Protein AF-A0A976Q1P3-F1 (afdb_monomer)

Secondary structure (DSSP, 8-state):
---HHHHHHHTTSS-HHHHHHHHHHHHHHHHHHHHHHHHHTTS-SS--HHHHHHS-HHHHHHHHHHHHHHH--SPPTTSPPPTT-EEEEEE-TTS-EEEEEE-HHHHHHHHTTSEEEEEEEETTEEEEEEEEHHHHHHHHHH-GGGEEE-TT-TTTT-----------------------PPPPPP--------

Sequence (194 aa):
MLDLKAKLAAAGVVTKEQVREAENRERRKREANRNRQRSRNQGSGVVDVRDLQAANRGDAYLRIRSIVAKHRRDADGTLVPSADARPFGFVDASGKLRQLLLEPDVHQSVSEGKAAISAYMSNNGLAHCVLPRAIALDLAKVFPLWLRTLTGHAAAGKIDKGTSSRGDRSSGAAVREPATAPAPEPGSAKPGHD

Mean predicted aligned error: 15.58 Å

Solvent-accessible surface area (backbone atoms only — not comparable to full-atom values): 11831 Å² total; per-residue (Å²): 135,84,59,70,65,59,52,36,39,73,69,68,78,39,55,72,64,58,54,50,50,50,50,50,50,51,50,50,51,53,52,51,52,53,49,53,52,53,61,65,59,64,62,67,104,63,76,60,51,66,61,44,63,73,39,57,69,69,57,31,37,56,47,49,45,48,50,45,75,74,50,47,71,46,69,55,97,86,50,81,77,59,93,73,37,42,79,46,79,47,47,44,45,84,67,46,83,44,73,46,71,26,46,63,70,53,45,49,31,34,69,75,31,55,18,19,38,27,49,48,58,50,98,90,42,85,43,77,47,33,27,46,34,72,54,36,52,40,48,26,75,71,40,54,66,29,26,34,43,37,58,95,44,91,62,36,48,46,54,65,79,63,82,87,62,87,76,90,84,83,82,90,68,91,75,86,76,81,84,81,77,83,82,84,84,87,87,84,81,88,85,83,87,133

Structure (mmCIF, N/CA/C/O backbone):
data_AF-A0A976Q1P3-F1
#
_entry.id   AF-A0A976Q1P3-F1
#
loop_
_atom_site.group_PDB
_atom_site.id
_atom_site.type_symbol
_atom_site.label_atom_id
_atom_site.label_alt_id
_atom_site.label_comp_id
_atom_site.label_asym_id
_atom_site.label_entity_id
_atom_site.label_seq_id
_atom_site.pdbx_PDB_ins_code
_atom_site.Cartn_x
_atom_site.Cartn_y
_atom_site.Cartn_z
_atom_site.occupancy
_atom_site.B_iso_or_equiv
_atom_site.auth_seq_id
_atom_site.auth_comp_id
_atom_site.auth_asym_id
_atom_site.auth_atom_id
_atom_site.pdbx_PDB_model_num
ATOM 1 N N . MET A 1 1 ? 28.772 20.763 -22.054 1.00 50.75 1 MET A N 1
ATOM 2 C CA . MET A 1 1 ? 29.059 19.419 -22.605 1.00 50.75 1 MET A CA 1
ATOM 3 C C . MET A 1 1 ? 28.413 19.323 -23.979 1.00 50.75 1 MET A C 1
ATOM 5 O O . MET A 1 1 ? 27.198 19.412 -24.055 1.00 50.75 1 MET A O 1
ATOM 9 N N . LEU A 1 2 ? 29.205 19.253 -25.052 1.00 55.00 2 LEU A N 1
ATOM 10 C CA . LEU A 1 2 ? 28.700 19.168 -26.432 1.00 55.00 2 LEU A CA 1
ATOM 11 C C . LEU A 1 2 ? 28.183 17.752 -26.734 1.00 55.00 2 LEU A C 1
ATOM 13 O O . LEU A 1 2 ? 28.857 16.778 -26.403 1.00 55.00 2 LEU A O 1
ATOM 17 N N . ASP A 1 3 ? 27.012 17.667 -27.367 1.00 79.19 3 ASP A N 1
ATOM 18 C CA . ASP A 1 3 ? 26.310 16.425 -27.708 1.00 79.19 3 ASP A CA 1
ATOM 19 C C . ASP A 1 3 ? 27.137 15.547 -28.667 1.00 79.19 3 ASP A C 1
ATOM 21 O O . ASP A 1 3 ? 27.569 15.987 -29.738 1.00 79.19 3 ASP A O 1
ATOM 25 N N . LEU A 1 4 ? 27.379 14.293 -28.272 1.00 77.75 4 LEU A N 1
ATOM 26 C CA . LEU A 1 4 ? 28.222 13.345 -29.010 1.00 77.75 4 LEU A CA 1
ATOM 27 C C . LEU A 1 4 ? 27.657 13.081 -30.415 1.00 77.75 4 LEU A C 1
ATOM 29 O O . LEU A 1 4 ? 28.405 12.930 -31.379 1.00 77.75 4 LEU A O 1
ATOM 33 N N . LYS A 1 5 ? 26.325 13.094 -30.539 1.00 70.81 5 LYS A N 1
ATOM 34 C CA . LYS A 1 5 ? 25.608 12.900 -31.804 1.00 70.81 5 LYS A CA 1
ATOM 35 C C . LYS A 1 5 ? 25.821 14.063 -32.765 1.00 70.81 5 LYS A C 1
ATOM 37 O O . LYS A 1 5 ? 26.032 13.840 -33.953 1.00 70.81 5 LYS A O 1
ATOM 42 N N . ALA A 1 6 ? 25.827 15.293 -32.249 1.00 75.00 6 ALA A N 1
ATOM 43 C CA . ALA A 1 6 ? 26.082 16.487 -33.046 1.00 75.00 6 ALA A CA 1
ATOM 44 C C . ALA A 1 6 ? 27.512 16.496 -33.609 1.00 75.00 6 ALA A C 1
ATOM 46 O O . ALA A 1 6 ? 27.709 16.868 -34.762 1.00 75.00 6 ALA A O 1
ATOM 47 N N . LYS A 1 7 ? 28.498 16.011 -32.840 1.00 72.69 7 LYS A N 1
ATOM 48 C CA . LYS A 1 7 ? 29.879 15.843 -33.324 1.00 72.69 7 LYS A CA 1
ATOM 49 C C . LYS A 1 7 ? 29.999 14.762 -34.396 1.00 72.69 7 LYS A C 1
ATOM 51 O O . LYS A 1 7 ? 30.664 14.987 -35.398 1.00 72.69 7 LYS A O 1
ATOM 56 N N . LEU A 1 8 ? 29.340 13.618 -34.212 1.00 75.62 8 LEU A N 1
ATOM 57 C CA . LEU A 1 8 ? 29.355 12.526 -35.193 1.00 75.62 8 LEU A CA 1
ATOM 58 C C . LEU A 1 8 ? 28.637 12.904 -36.498 1.00 75.62 8 LEU A C 1
ATOM 60 O O . LEU A 1 8 ? 29.085 12.518 -37.575 1.00 75.62 8 LEU A O 1
ATOM 64 N N . ALA A 1 9 ? 27.577 13.712 -36.410 1.00 73.69 9 ALA A N 1
ATOM 65 C CA . ALA A 1 9 ? 26.902 14.271 -37.575 1.00 73.69 9 ALA A CA 1
ATOM 66 C C . ALA A 1 9 ? 27.739 15.350 -38.281 1.00 73.69 9 ALA A C 1
ATOM 68 O O . ALA A 1 9 ? 27.804 15.370 -39.507 1.00 73.69 9 ALA A O 1
ATOM 69 N N . ALA A 1 10 ? 28.418 16.219 -37.524 1.00 73.88 10 ALA A N 1
ATOM 70 C CA . ALA A 1 10 ? 29.326 17.226 -38.077 1.00 73.88 10 ALA A CA 1
ATOM 71 C C . ALA A 1 10 ? 30.577 16.606 -38.727 1.00 73.88 10 ALA A C 1
ATOM 73 O O . ALA A 1 10 ? 31.092 17.149 -39.697 1.00 73.88 10 ALA A O 1
ATOM 74 N N . ALA A 1 11 ? 31.033 15.452 -38.229 1.00 81.12 11 ALA A N 1
ATOM 75 C CA . ALA A 1 11 ? 32.141 14.683 -38.792 1.00 81.12 11 ALA A CA 1
ATOM 76 C C . ALA A 1 11 ? 31.745 13.823 -40.013 1.00 81.12 11 ALA A C 1
ATOM 78 O O . ALA A 1 11 ? 32.582 13.088 -40.527 1.00 81.12 11 ALA A O 1
ATOM 79 N N . GLY A 1 12 ? 30.478 13.860 -40.453 1.00 73.44 12 GLY A N 1
ATOM 80 C CA . GLY A 1 12 ? 29.989 13.079 -41.598 1.00 73.44 12 GLY A CA 1
ATOM 81 C C . GLY A 1 12 ? 29.906 11.566 -41.358 1.00 73.44 12 GLY A C 1
ATOM 82 O O . GLY A 1 12 ? 29.590 10.819 -42.277 1.00 73.44 12 GLY A O 1
ATOM 83 N N . VAL A 1 13 ? 30.158 11.109 -40.127 1.00 81.12 13 VAL A N 1
ATOM 84 C CA . VAL A 1 13 ? 30.137 9.686 -39.745 1.00 81.12 13 VAL A CA 1
ATOM 85 C C . VAL A 1 13 ? 28.704 9.150 -39.693 1.00 81.12 13 VAL A C 1
ATOM 87 O O . VAL A 1 13 ? 28.473 7.963 -39.902 1.00 81.12 13 VAL A O 1
ATOM 90 N N . VAL A 1 14 ? 27.731 10.021 -39.407 1.00 73.44 14 VAL A N 1
ATOM 91 C CA . VAL A 1 14 ? 26.313 9.660 -39.304 1.00 73.44 14 VAL A CA 1
ATOM 92 C C . VAL A 1 14 ? 25.462 10.762 -39.925 1.00 73.44 14 VAL A C 1
ATOM 94 O O . VAL A 1 14 ? 25.666 11.943 -39.654 1.00 73.44 14 VAL A O 1
ATOM 97 N N . THR A 1 15 ? 24.477 10.403 -40.743 1.00 78.69 15 THR A N 1
ATOM 98 C CA . THR A 1 15 ? 23.562 11.395 -41.323 1.00 78.69 15 THR A CA 1
ATOM 99 C C . THR A 1 15 ? 22.520 11.853 -40.298 1.00 78.69 15 THR A C 1
ATOM 101 O O . THR A 1 15 ? 22.147 11.120 -39.378 1.00 78.69 15 THR A O 1
ATOM 104 N N . LYS A 1 16 ? 21.992 13.075 -40.463 1.00 76.00 16 LYS A N 1
ATOM 105 C CA . LYS A 1 16 ? 20.910 13.599 -39.604 1.00 76.00 16 LYS A CA 1
ATOM 106 C C . LYS A 1 16 ? 19.669 12.695 -39.618 1.00 76.00 16 LYS A C 1
ATOM 108 O O . LYS A 1 16 ? 18.971 12.592 -38.612 1.00 76.00 16 LYS A O 1
ATOM 113 N N . GLU A 1 17 ? 19.418 12.016 -40.734 1.00 76.56 17 GLU A N 1
ATOM 114 C CA . GLU A 1 17 ? 18.311 11.071 -40.896 1.00 76.56 17 GLU A CA 1
ATOM 115 C C . GLU A 1 17 ? 18.517 9.797 -40.070 1.00 76.56 17 GLU A C 1
ATOM 117 O O . GLU A 1 17 ? 17.612 9.406 -39.335 1.00 76.56 17 GLU A O 1
ATOM 122 N N . GLN A 1 18 ? 19.723 9.220 -40.078 1.00 77.56 18 GLN A N 1
ATOM 123 C CA . GLN A 1 18 ? 20.065 8.052 -39.255 1.00 77.56 18 GLN A CA 1
ATOM 124 C C . GLN A 1 18 ? 19.965 8.348 -37.752 1.00 77.56 18 GLN A C 1
ATOM 126 O O . GLN A 1 18 ? 19.478 7.514 -36.984 1.00 77.56 18 GLN A O 1
ATOM 131 N N . VAL A 1 19 ? 20.367 9.549 -37.317 1.00 75.50 19 VAL A N 1
ATOM 132 C CA . VAL A 1 19 ? 20.202 9.979 -35.916 1.00 75.50 19 VAL A CA 1
ATOM 133 C C . VAL A 1 19 ? 18.718 10.074 -35.552 1.00 75.50 19 VAL A C 1
ATOM 135 O O . VAL A 1 19 ? 18.296 9.536 -34.526 1.00 75.50 19 VAL A O 1
ATOM 138 N N . ARG A 1 20 ? 17.905 10.697 -36.412 1.00 79.00 20 ARG A N 1
ATOM 139 C CA . ARG A 1 20 ? 16.461 10.854 -36.194 1.00 79.00 20 ARG A CA 1
ATOM 140 C C . ARG A 1 20 ? 15.727 9.511 -36.189 1.00 79.00 20 ARG A C 1
ATOM 142 O O . ARG A 1 20 ? 14.814 9.307 -35.388 1.00 79.00 20 ARG A O 1
ATOM 149 N N . GLU A 1 21 ? 16.119 8.582 -37.053 1.00 78.94 21 GLU A N 1
ATOM 150 C CA . GLU A 1 21 ? 15.548 7.238 -37.099 1.00 78.94 21 GLU A CA 1
ATOM 151 C C . GLU A 1 21 ? 15.902 6.429 -35.844 1.00 78.94 21 GLU A C 1
ATOM 153 O O . GLU A 1 21 ? 15.024 5.798 -35.246 1.00 78.94 21 GLU A O 1
ATOM 158 N N . ALA A 1 22 ? 17.151 6.515 -35.375 1.00 80.62 22 ALA A N 1
ATOM 159 C CA . ALA A 1 22 ? 17.579 5.891 -34.128 1.00 80.62 22 ALA A CA 1
ATOM 160 C C . ALA A 1 22 ? 16.810 6.443 -32.914 1.00 80.62 22 ALA A C 1
ATOM 162 O O . ALA A 1 22 ? 16.346 5.666 -32.076 1.00 80.62 22 ALA A O 1
ATOM 163 N N . GLU A 1 23 ? 16.599 7.759 -32.842 1.00 81.75 23 GLU A N 1
ATOM 164 C CA . GLU A 1 23 ? 15.814 8.395 -31.777 1.00 81.75 23 GLU A CA 1
ATOM 165 C C . GLU A 1 23 ? 14.336 8.008 -31.822 1.00 81.75 23 GLU A C 1
ATOM 167 O O . GLU A 1 23 ? 13.747 7.684 -30.789 1.00 81.75 23 GLU A O 1
ATOM 172 N N . ASN A 1 24 ? 13.742 7.954 -33.014 1.00 82.12 24 ASN A N 1
ATOM 173 C CA . ASN A 1 24 ? 12.372 7.480 -33.187 1.00 82.12 24 ASN A CA 1
ATOM 174 C C . ASN A 1 24 ? 12.229 6.004 -32.795 1.00 82.12 24 ASN A C 1
ATOM 176 O O . ASN A 1 24 ? 11.235 5.623 -32.172 1.00 82.12 24 ASN A O 1
ATOM 180 N N . ARG A 1 25 ? 13.221 5.164 -33.107 1.00 84.62 25 ARG A N 1
ATOM 181 C CA . ARG A 1 25 ? 13.237 3.745 -32.728 1.00 84.62 25 ARG A CA 1
ATOM 182 C C . ARG A 1 25 ? 13.380 3.565 -31.216 1.00 84.62 25 ARG A C 1
ATOM 184 O O . ARG A 1 25 ? 12.647 2.766 -30.634 1.00 84.62 25 ARG A O 1
ATOM 191 N N . GLU A 1 26 ? 14.269 4.321 -30.577 1.00 83.94 26 GLU A N 1
ATOM 192 C CA . GLU A 1 26 ? 14.410 4.403 -29.115 1.00 83.94 26 GLU A CA 1
ATOM 193 C C . GLU A 1 26 ? 13.097 4.844 -28.456 1.00 83.94 26 GLU A C 1
ATOM 195 O O . GLU A 1 26 ? 12.601 4.185 -27.539 1.00 83.94 26 GLU A O 1
ATOM 200 N N . ARG A 1 27 ? 12.484 5.918 -28.961 1.00 84.44 27 ARG A N 1
ATOM 201 C CA . ARG A 1 27 ? 11.222 6.447 -28.440 1.00 84.44 27 ARG A CA 1
ATOM 202 C C . ARG A 1 27 ? 10.087 5.430 -28.561 1.00 84.44 27 ARG A C 1
ATOM 204 O O . ARG A 1 27 ? 9.414 5.168 -27.567 1.00 84.44 27 ARG A O 1
ATOM 211 N N . ARG A 1 28 ? 9.927 4.791 -29.725 1.00 85.06 28 ARG A N 1
ATOM 212 C CA . ARG A 1 28 ? 8.926 3.730 -29.947 1.00 85.06 28 ARG A CA 1
ATOM 213 C C . ARG A 1 28 ? 9.145 2.533 -29.024 1.00 85.06 28 ARG A C 1
ATOM 215 O O . ARG A 1 28 ? 8.182 2.018 -28.465 1.00 85.06 28 ARG A O 1
ATOM 222 N N . LYS A 1 29 ? 10.397 2.110 -28.804 1.00 83.25 29 LYS A N 1
ATOM 223 C CA . LYS A 1 29 ? 10.721 1.042 -27.840 1.00 83.25 29 LYS A CA 1
ATOM 224 C C . LYS A 1 29 ? 10.331 1.434 -26.414 1.00 83.25 29 LYS A C 1
ATOM 226 O O . LYS A 1 29 ? 9.721 0.629 -25.713 1.00 83.25 29 LYS A O 1
ATOM 231 N N . ARG A 1 30 ? 10.636 2.665 -25.990 1.00 79.88 30 ARG A N 1
ATOM 232 C CA . ARG A 1 30 ? 10.272 3.182 -24.658 1.00 79.88 30 ARG A CA 1
ATOM 233 C C . ARG A 1 30 ? 8.756 3.275 -24.478 1.00 79.88 30 ARG A C 1
ATOM 235 O O . ARG A 1 30 ? 8.247 2.856 -23.441 1.00 79.88 30 ARG A O 1
ATOM 242 N N . GLU A 1 31 ? 8.033 3.771 -25.480 1.00 77.44 31 GLU A N 1
ATOM 243 C CA . GLU A 1 31 ? 6.567 3.855 -25.466 1.00 77.44 31 GLU A CA 1
ATOM 244 C C . GLU A 1 31 ? 5.917 2.462 -25.455 1.00 77.44 31 GLU A C 1
ATOM 246 O O . GLU A 1 31 ? 5.044 2.206 -24.626 1.00 77.44 31 GLU A O 1
ATOM 251 N N . ALA A 1 32 ? 6.397 1.522 -26.275 1.00 75.81 32 ALA A N 1
ATOM 252 C CA . ALA A 1 32 ? 5.906 0.144 -26.293 1.00 75.81 32 ALA A CA 1
ATOM 253 C C . ALA A 1 32 ? 6.150 -0.579 -24.960 1.00 75.81 32 ALA A C 1
ATOM 255 O O . ALA A 1 32 ? 5.268 -1.285 -24.468 1.00 75.81 32 ALA A O 1
ATOM 256 N N . ASN A 1 33 ? 7.316 -0.377 -24.339 1.00 74.38 33 ASN A N 1
ATOM 257 C CA . ASN A 1 33 ? 7.621 -0.977 -23.042 1.00 74.38 33 ASN A CA 1
ATOM 258 C C . ASN A 1 33 ? 6.741 -0.381 -21.930 1.00 74.38 33 ASN A C 1
ATOM 260 O O . ASN A 1 33 ? 6.189 -1.114 -21.110 1.00 74.38 33 ASN A O 1
ATOM 264 N N . ARG A 1 34 ? 6.509 0.939 -21.969 1.00 74.56 34 ARG A N 1
ATOM 265 C CA . ARG A 1 34 ? 5.584 1.630 -21.059 1.00 74.56 34 ARG A CA 1
ATOM 266 C C . ARG A 1 34 ? 4.145 1.123 -21.223 1.00 74.56 34 ARG A C 1
ATOM 268 O O . ARG A 1 34 ? 3.452 0.934 -20.227 1.00 74.56 34 ARG A O 1
ATOM 275 N N . ASN A 1 35 ? 3.701 0.854 -22.452 1.00 69.81 35 ASN A N 1
ATOM 276 C CA . ASN A 1 35 ? 2.349 0.353 -22.719 1.00 69.81 35 ASN A CA 1
ATOM 277 C C . ASN A 1 35 ? 2.176 -1.131 -22.333 1.00 69.81 35 ASN A C 1
ATOM 279 O O . ASN A 1 35 ? 1.143 -1.522 -21.787 1.00 69.81 35 ASN A O 1
ATOM 283 N N . ARG A 1 36 ? 3.214 -1.958 -22.522 1.00 68.94 36 ARG A N 1
ATOM 284 C CA . ARG A 1 36 ? 3.259 -3.344 -22.014 1.00 68.94 36 ARG A CA 1
ATOM 285 C C . ARG A 1 36 ? 3.247 -3.406 -20.485 1.00 68.94 36 ARG A C 1
ATOM 287 O O . ARG A 1 36 ? 2.578 -4.259 -19.910 1.00 68.94 36 ARG A O 1
ATOM 294 N N . GLN A 1 37 ? 3.945 -2.490 -19.815 1.00 62.94 37 GLN A N 1
ATOM 295 C CA . GLN A 1 37 ? 3.882 -2.376 -18.356 1.00 62.94 37 GLN A CA 1
ATOM 296 C C . GLN A 1 37 ? 2.493 -1.933 -17.876 1.00 62.94 37 GLN A C 1
ATOM 298 O O . GLN A 1 37 ? 1.973 -2.498 -16.916 1.00 62.94 37 GLN A O 1
ATOM 303 N N . ARG A 1 38 ? 1.855 -0.975 -18.565 1.00 59.22 38 ARG A N 1
ATOM 304 C CA . ARG A 1 38 ? 0.487 -0.528 -18.246 1.00 59.22 38 ARG A CA 1
ATOM 305 C C . ARG A 1 38 ? -0.552 -1.640 -18.399 1.00 59.22 38 ARG A C 1
ATOM 307 O O . ARG A 1 38 ? -1.373 -1.804 -17.506 1.00 59.22 38 ARG A O 1
ATOM 314 N N . SER A 1 39 ? -0.488 -2.416 -19.479 1.00 58.31 39 SER A N 1
ATOM 315 C CA . SER A 1 39 ? -1.421 -3.528 -19.728 1.00 58.31 39 SER A CA 1
ATOM 316 C C . SER A 1 39 ? -1.248 -4.686 -18.740 1.00 58.31 39 SER A C 1
ATOM 318 O O . SER A 1 39 ? -2.242 -5.221 -18.261 1.00 58.31 39 SER A O 1
ATOM 320 N N . ARG A 1 40 ? -0.017 -5.024 -18.330 1.00 56.72 40 ARG A N 1
ATOM 321 C CA . ARG A 1 40 ? 0.211 -6.030 -17.270 1.00 56.72 40 ARG A CA 1
ATOM 322 C C . ARG A 1 40 ? -0.324 -5.599 -15.902 1.00 56.72 40 ARG A C 1
ATOM 324 O O . ARG A 1 40 ? -0.840 -6.424 -15.160 1.00 56.72 40 ARG A O 1
ATOM 331 N N . ASN A 1 41 ? -0.263 -4.307 -15.591 1.00 52.88 41 ASN A N 1
ATOM 332 C CA . ASN A 1 41 ? -0.793 -3.750 -14.345 1.00 52.88 41 ASN A CA 1
ATOM 333 C C . ASN A 1 41 ? -2.333 -3.606 -14.330 1.00 52.88 41 ASN A C 1
ATOM 335 O O . ASN A 1 41 ? -2.908 -3.184 -13.321 1.00 52.88 41 ASN A O 1
ATOM 339 N N . GLN A 1 42 ? -3.025 -3.944 -15.427 1.00 50.47 42 GLN A N 1
ATOM 340 C CA . GLN A 1 42 ? -4.488 -3.895 -15.514 1.00 50.47 42 GLN A CA 1
ATOM 341 C C . GLN A 1 42 ? -5.204 -5.173 -15.038 1.00 50.47 42 GLN A C 1
ATOM 343 O O . GLN A 1 42 ? -6.422 -5.125 -14.892 1.00 50.47 42 GLN A O 1
ATOM 348 N N . GLY A 1 43 ? -4.480 -6.250 -14.706 1.00 42.44 43 GLY A N 1
ATOM 349 C CA . GLY A 1 43 ? -5.056 -7.502 -14.194 1.00 42.44 43 GLY A CA 1
ATOM 350 C C . GLY A 1 43 ? -5.801 -7.359 -12.857 1.00 42.44 43 GLY A C 1
ATOM 351 O O . GLY A 1 43 ? -5.443 -6.517 -12.035 1.00 42.44 43 GLY A O 1
ATOM 352 N N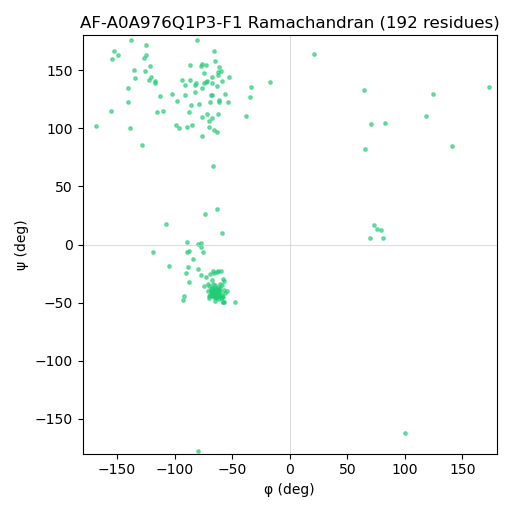 . SER A 1 44 ? -6.861 -8.166 -12.725 1.00 44.94 44 SER A N 1
ATOM 353 C CA . SER A 1 44 ? -7.835 -8.365 -11.634 1.00 44.94 44 SER A CA 1
ATOM 354 C C . SER A 1 44 ? -7.459 -7.839 -10.246 1.00 44.94 44 SER A C 1
ATOM 356 O O . SER A 1 44 ? -6.344 -8.053 -9.791 1.00 44.94 44 SER A O 1
ATOM 358 N N . GLY A 1 45 ? -8.429 -7.252 -9.531 1.00 52.41 45 GLY A N 1
ATOM 359 C CA . GLY A 1 45 ? -8.317 -6.705 -8.165 1.00 52.41 45 GLY A CA 1
ATOM 360 C C . GLY A 1 45 ? -7.996 -7.700 -7.035 1.00 52.41 45 GLY A C 1
ATOM 361 O O . GLY A 1 45 ? -8.423 -7.499 -5.902 1.00 52.41 45 GLY A O 1
ATOM 362 N N . VAL A 1 46 ? -7.253 -8.761 -7.340 1.00 65.38 46 VAL A N 1
ATOM 363 C CA . VAL A 1 46 ? -6.673 -9.732 -6.417 1.00 65.38 46 VAL A CA 1
ATOM 364 C C . VAL A 1 46 ? -5.159 -9.556 -6.478 1.00 65.38 46 VAL A C 1
ATOM 366 O O . VAL A 1 46 ? -4.565 -9.543 -7.556 1.00 65.38 46 VAL A O 1
ATOM 369 N N . VAL A 1 47 ? -4.526 -9.385 -5.320 1.00 77.88 47 VAL A N 1
ATOM 370 C CA . VAL A 1 47 ? -3.068 -9.296 -5.232 1.00 77.88 47 VAL A CA 1
ATOM 371 C C . VAL A 1 47 ? -2.489 -10.684 -5.488 1.00 77.88 47 VAL A C 1
ATOM 373 O O . VAL A 1 47 ? -2.650 -11.580 -4.663 1.00 77.88 47 VAL A O 1
ATOM 376 N N . ASP A 1 48 ? -1.785 -10.875 -6.603 1.00 86.31 48 ASP A N 1
ATOM 377 C CA . ASP A 1 48 ? -1.028 -12.110 -6.809 1.00 86.31 48 ASP A CA 1
ATOM 378 C C . ASP A 1 48 ? 0.260 -12.077 -5.971 1.00 86.31 48 ASP A C 1
ATOM 380 O O . ASP A 1 48 ? 1.293 -11.516 -6.348 1.00 86.31 48 ASP A O 1
ATOM 384 N N . VAL A 1 49 ? 0.163 -12.648 -4.771 1.00 88.06 49 VAL A N 1
ATOM 385 C CA . VAL A 1 49 ? 1.251 -12.692 -3.787 1.00 88.06 49 VAL A CA 1
ATOM 386 C C . VAL A 1 49 ? 2.457 -13.462 -4.322 1.00 88.06 49 VAL A C 1
ATOM 388 O O . VAL A 1 49 ? 3.588 -13.043 -4.080 1.00 88.06 49 VAL A O 1
ATOM 391 N N . ARG A 1 50 ? 2.236 -14.563 -5.053 1.00 87.75 50 ARG A N 1
ATOM 392 C CA . ARG A 1 50 ? 3.326 -15.405 -5.573 1.00 87.75 50 ARG A CA 1
ATOM 393 C C . ARG A 1 50 ? 4.121 -14.640 -6.617 1.00 87.75 50 ARG A C 1
ATOM 395 O O . ARG A 1 50 ? 5.346 -14.593 -6.550 1.00 87.75 50 ARG A O 1
ATOM 402 N N . ASP A 1 51 ? 3.412 -13.963 -7.507 1.00 87.19 51 ASP A N 1
ATOM 403 C CA . ASP A 1 51 ? 4.006 -13.105 -8.522 1.00 87.19 51 ASP A CA 1
ATOM 404 C C . ASP A 1 51 ? 4.795 -11.937 -7.922 1.00 87.19 51 ASP A C 1
ATOM 406 O O . ASP A 1 51 ? 5.854 -11.574 -8.436 1.00 87.19 51 ASP A O 1
ATOM 410 N N . LEU A 1 52 ? 4.300 -11.330 -6.839 1.00 89.00 52 LEU A N 1
ATOM 411 C CA . LEU A 1 52 ? 5.019 -10.260 -6.144 1.00 89.00 52 LEU A CA 1
ATOM 412 C C . LEU A 1 52 ? 6.262 -10.766 -5.404 1.00 89.00 52 LEU A C 1
ATOM 414 O O . LEU A 1 52 ? 7.261 -10.051 -5.365 1.00 89.00 52 LEU A O 1
ATOM 418 N N . GLN A 1 53 ? 6.216 -11.974 -4.838 1.00 90.12 53 GLN A N 1
ATOM 419 C CA . GLN A 1 53 ? 7.363 -12.604 -4.177 1.00 90.12 53 GLN A CA 1
ATOM 420 C C . GLN A 1 53 ? 8.440 -13.049 -5.176 1.00 90.12 53 GLN A C 1
ATOM 422 O O . GLN A 1 53 ? 9.625 -12.972 -4.859 1.00 90.12 53 GLN A O 1
ATOM 427 N N . ALA A 1 54 ? 8.044 -13.488 -6.374 1.00 89.94 54 ALA A N 1
ATOM 428 C CA . ALA A 1 54 ? 8.961 -13.903 -7.437 1.00 89.94 54 ALA A CA 1
ATOM 429 C C . ALA A 1 54 ? 9.566 -12.723 -8.224 1.00 89.94 54 ALA A C 1
ATOM 431 O O . ALA A 1 54 ? 10.598 -12.872 -8.880 1.00 89.94 54 ALA A O 1
ATOM 432 N N . ALA A 1 55 ? 8.931 -11.550 -8.190 1.00 87.50 55 ALA A N 1
ATOM 433 C CA . ALA A 1 55 ? 9.421 -10.358 -8.871 1.00 87.50 55 ALA A CA 1
ATOM 434 C C . ALA A 1 55 ? 10.650 -9.750 -8.175 1.00 87.50 55 ALA A C 1
ATOM 436 O O . ALA A 1 55 ? 10.827 -9.831 -6.959 1.00 87.50 55 ALA A O 1
ATOM 437 N N . ASN A 1 56 ? 11.478 -9.032 -8.940 1.00 91.94 56 ASN A N 1
ATOM 438 C CA . ASN A 1 56 ? 12.466 -8.144 -8.329 1.00 91.94 56 ASN A CA 1
ATOM 439 C C . ASN A 1 56 ? 11.757 -7.006 -7.561 1.00 91.94 56 ASN A C 1
ATOM 441 O O . ASN A 1 56 ? 10.609 -6.651 -7.848 1.00 91.94 56 ASN A O 1
ATOM 445 N N . ARG A 1 57 ? 12.455 -6.389 -6.597 1.00 89.19 57 ARG A N 1
ATOM 446 C CA . ARG A 1 57 ? 11.859 -5.347 -5.738 1.00 89.19 57 ARG A CA 1
ATOM 447 C C . ARG A 1 57 ? 11.286 -4.163 -6.520 1.00 89.19 57 ARG A C 1
ATOM 449 O O . ARG A 1 57 ? 10.230 -3.661 -6.149 1.00 89.19 57 ARG A O 1
ATOM 456 N N . GLY A 1 58 ? 11.955 -3.720 -7.585 1.00 88.69 58 GLY A N 1
ATOM 457 C CA . GLY A 1 58 ? 11.503 -2.582 -8.392 1.00 88.69 58 GLY A CA 1
ATOM 458 C C . GLY A 1 58 ? 10.164 -2.849 -9.082 1.00 88.69 58 GLY A C 1
ATOM 459 O O . GLY A 1 58 ? 9.249 -2.024 -9.007 1.00 88.69 58 GLY A O 1
ATOM 460 N N . ASP A 1 59 ? 10.022 -4.027 -9.685 1.00 89.25 59 ASP A N 1
ATOM 461 C CA . ASP A 1 59 ? 8.787 -4.474 -10.329 1.00 89.25 59 ASP A CA 1
ATOM 462 C C . ASP A 1 59 ? 7.675 -4.721 -9.307 1.00 89.25 59 ASP A C 1
ATOM 464 O O . ASP A 1 59 ? 6.532 -4.315 -9.538 1.00 89.25 59 ASP A O 1
ATOM 468 N N . ALA A 1 60 ? 8.004 -5.299 -8.147 1.00 90.69 60 ALA A N 1
ATOM 469 C CA . ALA A 1 60 ? 7.059 -5.435 -7.043 1.00 90.69 60 ALA A CA 1
ATOM 470 C C . ALA A 1 60 ? 6.519 -4.060 -6.609 1.00 90.69 60 ALA A C 1
ATOM 472 O O . ALA A 1 60 ? 5.307 -3.881 -6.499 1.00 90.69 60 ALA A O 1
ATOM 473 N N . TYR A 1 61 ? 7.379 -3.044 -6.459 1.00 92.75 61 TYR A N 1
ATOM 474 C CA . TYR A 1 61 ? 6.944 -1.681 -6.126 1.00 92.75 61 TYR A CA 1
ATOM 475 C C . TYR A 1 61 ? 6.059 -1.059 -7.210 1.00 92.75 61 TYR A C 1
ATOM 477 O O . TYR A 1 61 ? 5.068 -0.403 -6.892 1.00 92.75 61 TYR A O 1
ATOM 485 N N . LEU A 1 62 ? 6.374 -1.261 -8.493 1.00 90.88 62 LEU A N 1
ATOM 486 C CA . LEU A 1 62 ? 5.537 -0.775 -9.597 1.00 90.88 62 LEU A CA 1
ATOM 487 C C . LEU A 1 62 ? 4.141 -1.406 -9.589 1.00 90.88 62 LEU A C 1
ATOM 489 O O . LEU A 1 62 ? 3.150 -0.692 -9.759 1.00 90.88 62 LEU A O 1
ATOM 493 N N . ARG A 1 63 ? 4.053 -2.719 -9.364 1.00 91.12 63 ARG A N 1
ATOM 494 C CA . ARG A 1 63 ? 2.775 -3.438 -9.274 1.00 91.12 63 ARG A CA 1
ATOM 495 C C . ARG A 1 63 ? 1.970 -2.991 -8.059 1.00 91.12 63 ARG A C 1
ATOM 497 O O . ARG A 1 63 ? 0.796 -2.663 -8.200 1.00 91.12 63 ARG A O 1
ATOM 504 N N . ILE A 1 64 ? 2.608 -2.876 -6.893 1.00 92.31 64 ILE A N 1
ATOM 505 C CA . ILE A 1 64 ? 1.943 -2.418 -5.667 1.00 92.31 64 ILE A CA 1
ATOM 506 C C . ILE A 1 64 ? 1.421 -0.992 -5.827 1.00 92.31 64 ILE A C 1
ATOM 508 O O . ILE A 1 64 ? 0.276 -0.737 -5.473 1.00 92.31 64 ILE A O 1
ATOM 512 N N . ARG A 1 65 ? 2.191 -0.075 -6.429 1.00 92.38 65 ARG A N 1
ATOM 513 C CA . ARG A 1 65 ? 1.692 1.276 -6.742 1.00 92.38 65 ARG A CA 1
ATOM 514 C C . ARG A 1 65 ? 0.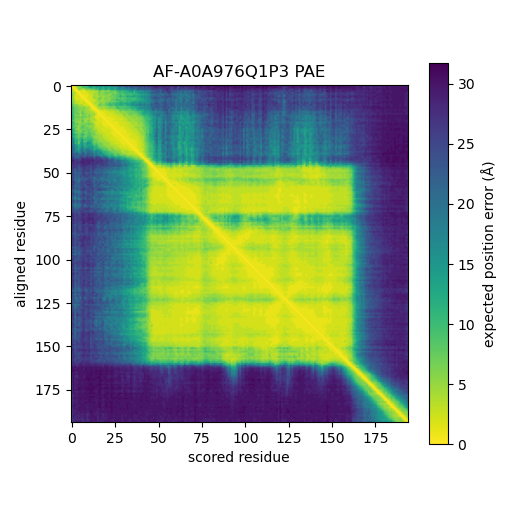428 1.235 -7.595 1.00 92.38 65 ARG A C 1
ATOM 516 O O . ARG A 1 65 ? -0.503 1.986 -7.329 1.00 92.38 65 ARG A O 1
ATOM 5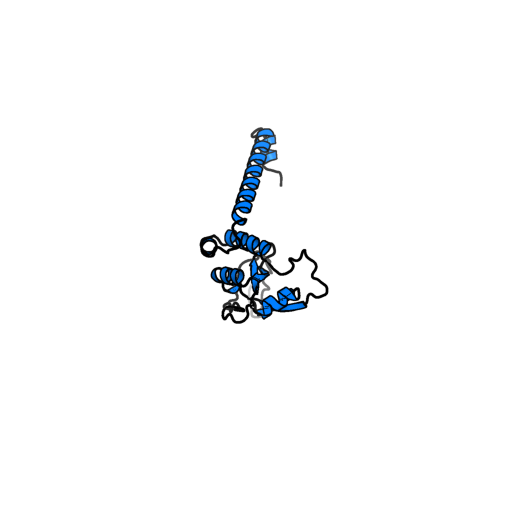23 N N . SER A 1 66 ? 0.377 0.348 -8.588 1.00 90.94 66 SER A N 1
ATOM 524 C CA . SER A 1 66 ? -0.817 0.186 -9.418 1.00 90.94 66 SER A CA 1
ATOM 525 C C . SER A 1 66 ? -2.009 -0.388 -8.650 1.00 90.94 66 SER A C 1
ATOM 527 O O . SER A 1 66 ? -3.137 0.016 -8.911 1.00 90.94 66 SER A O 1
ATOM 529 N N . ILE A 1 67 ? -1.780 -1.327 -7.730 1.00 91.81 67 ILE A N 1
ATOM 530 C CA . ILE A 1 67 ? -2.827 -1.890 -6.865 1.00 91.81 67 ILE A CA 1
ATOM 531 C C . ILE A 1 67 ? -3.369 -0.800 -5.933 1.00 91.81 67 ILE A C 1
ATOM 533 O O . ILE A 1 67 ? -4.579 -0.594 -5.864 1.00 91.81 67 ILE A O 1
ATOM 537 N N . VAL A 1 68 ? -2.479 -0.059 -5.267 1.00 92.56 68 VAL A N 1
ATOM 538 C CA . VAL A 1 68 ? -2.839 1.032 -4.350 1.00 92.56 68 VAL A CA 1
ATOM 539 C C . VAL A 1 68 ? -3.634 2.112 -5.076 1.00 92.56 68 VAL A C 1
ATOM 541 O O . VAL A 1 68 ? -4.689 2.502 -4.593 1.00 92.56 68 VAL A O 1
ATOM 544 N N . ALA A 1 69 ? -3.195 2.543 -6.261 1.00 90.25 69 ALA A N 1
ATOM 545 C CA . ALA A 1 69 ? -3.905 3.556 -7.042 1.00 90.25 69 ALA A CA 1
ATOM 546 C C . ALA A 1 69 ? -5.353 3.160 -7.389 1.00 90.25 69 ALA A C 1
ATOM 548 O O . ALA A 1 69 ? -6.205 4.029 -7.521 1.00 90.25 69 ALA A O 1
ATOM 549 N N . LYS A 1 70 ? -5.641 1.859 -7.528 1.00 89.75 70 LYS A N 1
ATOM 550 C CA . LYS A 1 70 ? -6.981 1.350 -7.859 1.00 89.75 70 LYS A CA 1
ATOM 551 C C . LYS A 1 70 ? -7.870 1.105 -6.642 1.00 89.75 70 LYS A C 1
ATOM 553 O O . LYS A 1 70 ? -9.087 1.170 -6.763 1.00 89.75 70 LYS A O 1
ATOM 558 N N . HIS A 1 71 ? -7.276 0.730 -5.511 1.00 92.06 71 HIS A N 1
ATOM 559 C CA . HIS A 1 71 ? -8.017 0.169 -4.377 1.00 92.06 71 HIS A CA 1
ATOM 560 C C . HIS A 1 71 ? -7.918 0.978 -3.088 1.00 92.06 71 HIS A C 1
ATOM 562 O O . HIS A 1 71 ? -8.595 0.623 -2.118 1.00 92.06 71 HIS A O 1
ATOM 568 N N . ARG A 1 72 ? -7.087 2.025 -3.045 1.00 92.75 72 ARG A N 1
ATOM 569 C CA . ARG A 1 72 ? -7.031 2.909 -1.882 1.00 92.75 72 ARG A CA 1
ATOM 570 C C . ARG A 1 72 ? -8.396 3.535 -1.614 1.00 92.75 72 ARG A C 1
ATOM 572 O O . ARG A 1 72 ? -9.136 3.853 -2.541 1.00 92.75 72 ARG A O 1
ATOM 579 N N . ARG A 1 73 ? -8.730 3.649 -0.333 1.00 91.56 73 ARG A N 1
ATOM 580 C CA . ARG A 1 73 ? -10.006 4.195 0.149 1.00 91.56 73 ARG A CA 1
ATOM 581 C C . ARG A 1 73 ? -9.862 5.604 0.707 1.00 91.56 73 ARG A C 1
ATOM 583 O O . ARG A 1 73 ? -10.854 6.303 0.821 1.00 91.56 73 ARG A O 1
ATOM 590 N N . ASP A 1 74 ? -8.647 6.008 1.049 1.00 89.12 74 ASP A N 1
ATOM 591 C CA . ASP A 1 74 ? -8.322 7.366 1.466 1.00 89.12 74 ASP A CA 1
ATOM 592 C C . ASP A 1 74 ? -8.006 8.260 0.263 1.00 89.12 74 ASP A C 1
ATOM 594 O O . ASP A 1 74 ? -7.522 7.776 -0.768 1.00 89.12 74 ASP A O 1
ATOM 598 N N . ALA A 1 75 ? -8.220 9.567 0.431 1.00 79.44 75 ALA A N 1
ATOM 599 C CA . ALA A 1 75 ? -7.833 10.574 -0.547 1.00 79.44 75 ALA A CA 1
ATOM 600 C C . ALA A 1 75 ? -6.341 10.428 -0.897 1.00 79.44 75 ALA A C 1
ATOM 602 O O . ALA A 1 75 ? -5.461 10.484 -0.032 1.00 79.44 75 ALA A O 1
ATOM 603 N N . ASP A 1 76 ? -6.032 10.228 -2.180 1.00 73.38 76 ASP A N 1
ATOM 604 C CA . ASP A 1 76 ? -4.694 10.546 -2.659 1.00 73.38 76 ASP A CA 1
ATOM 605 C C . ASP A 1 76 ? -4.532 12.060 -2.592 1.00 73.38 76 ASP A C 1
ATOM 607 O O . ASP A 1 76 ? -5.508 12.762 -2.777 1.00 73.38 76 ASP A O 1
ATOM 611 N N . GLY A 1 77 ? -3.353 12.599 -2.266 1.00 68.50 77 GLY A N 1
ATOM 612 C CA . GLY A 1 77 ? -3.171 14.039 -1.988 1.00 68.50 77 GLY A CA 1
ATOM 613 C C . GLY A 1 77 ? -3.551 15.017 -3.121 1.00 68.50 77 GLY A C 1
ATOM 614 O O . GLY A 1 77 ? -3.213 16.192 -3.042 1.00 68.50 77 GLY A O 1
ATOM 615 N N . THR A 1 78 ? -4.197 14.533 -4.180 1.00 68.88 78 THR A N 1
ATOM 616 C CA . THR A 1 78 ? -4.910 15.263 -5.230 1.00 68.88 78 THR A CA 1
ATOM 617 C C . THR A 1 78 ? -6.394 15.506 -4.924 1.00 68.88 78 THR A C 1
ATOM 619 O O . THR A 1 78 ? -6.966 16.452 -5.459 1.00 68.88 78 THR A O 1
ATOM 622 N N . LEU A 1 79 ? -7.022 14.689 -4.077 1.00 72.56 79 LEU A N 1
ATOM 623 C CA . LEU A 1 79 ? -8.383 14.866 -3.576 1.00 72.56 79 LEU A CA 1
ATOM 624 C C . LEU A 1 79 ? -8.358 15.677 -2.279 1.00 72.56 79 LEU A C 1
ATOM 626 O O . LEU A 1 79 ? -7.628 15.352 -1.343 1.00 72.56 79 LEU A O 1
ATOM 630 N N . VAL A 1 80 ? -9.171 16.731 -2.226 1.00 78.44 80 VAL A N 1
ATOM 631 C CA . VAL A 1 80 ? -9.378 17.518 -1.008 1.00 78.44 80 VAL A CA 1
ATOM 632 C C . VAL A 1 80 ? -10.346 16.742 -0.109 1.00 78.44 80 VAL A C 1
ATOM 634 O O . VAL A 1 80 ? -11.454 16.454 -0.5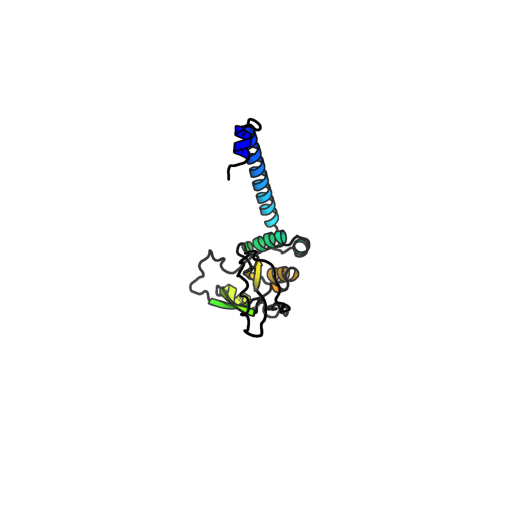64 1.00 78.44 80 VAL A O 1
ATOM 637 N N . PRO A 1 81 ? -9.954 16.377 1.125 1.00 82.25 81 PRO A N 1
ATOM 638 C CA . PRO A 1 81 ? -10.852 15.708 2.065 1.00 82.25 81 PRO A CA 1
ATOM 639 C C . PRO A 1 81 ? -12.084 16.563 2.373 1.00 82.25 81 PRO A C 1
ATOM 641 O O . PRO A 1 81 ? -12.008 17.795 2.350 1.00 82.25 81 PRO A O 1
ATOM 644 N N . SER A 1 82 ? -13.211 15.917 2.663 1.00 87.25 82 SER A N 1
ATOM 645 C CA . SER A 1 82 ? -14.436 16.617 3.042 1.00 87.25 82 SER A CA 1
ATOM 646 C C . SER A 1 82 ? -14.284 17.342 4.387 1.00 87.25 82 SER A C 1
ATOM 648 O O . SER A 1 82 ? -13.353 17.095 5.157 1.00 87.25 82 SER A O 1
ATOM 650 N N . ALA A 1 83 ? -15.233 18.229 4.699 1.00 89.19 83 ALA A N 1
ATOM 651 C CA . ALA A 1 83 ? -15.284 18.903 5.998 1.00 89.19 83 ALA A CA 1
ATOM 652 C C . ALA A 1 83 ? -15.505 17.930 7.173 1.00 89.19 83 ALA A C 1
ATOM 654 O O . ALA A 1 83 ? -15.122 18.236 8.300 1.00 89.19 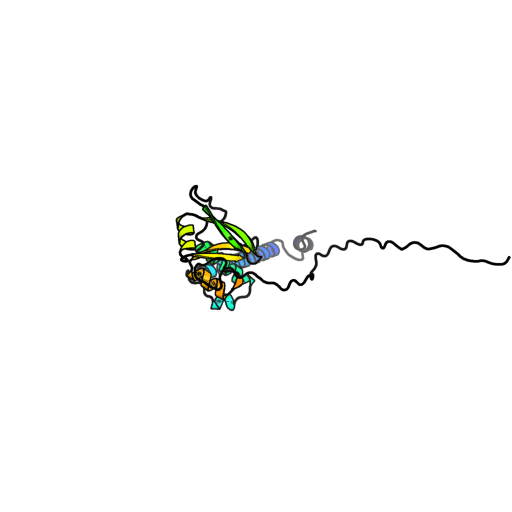83 ALA A O 1
ATOM 655 N N . ASP A 1 84 ? -16.091 16.760 6.905 1.00 91.19 84 ASP A N 1
ATOM 656 C CA . ASP A 1 84 ? -16.378 15.735 7.910 1.00 91.19 84 ASP A CA 1
ATOM 657 C C . ASP A 1 84 ? -15.219 14.752 8.105 1.00 91.19 84 ASP A C 1
ATOM 659 O O . ASP A 1 84 ? -15.268 13.909 9.009 1.00 91.19 84 ASP A O 1
ATOM 663 N N . ALA A 1 85 ? -14.173 14.847 7.280 1.00 92.56 85 ALA A N 1
ATOM 664 C CA . ALA A 1 85 ? -13.007 13.992 7.389 1.00 92.56 85 ALA A CA 1
ATOM 665 C C . ALA A 1 85 ? -12.285 14.221 8.727 1.00 92.56 85 ALA A C 1
ATOM 667 O O . ALA A 1 85 ? -12.080 15.350 9.179 1.00 92.56 85 ALA A O 1
ATOM 668 N N . ARG A 1 86 ? -11.870 13.129 9.379 1.00 93.44 86 ARG A N 1
ATOM 669 C CA . ARG A 1 86 ? -11.257 13.154 10.717 1.00 93.44 86 ARG A CA 1
ATOM 670 C C . ARG A 1 86 ? -9.852 12.562 10.711 1.00 93.44 86 ARG A C 1
ATOM 672 O O . ARG A 1 86 ? -9.594 11.606 9.974 1.00 93.44 86 ARG A O 1
ATOM 679 N N . PRO A 1 87 ? -8.926 13.102 11.521 1.00 94.12 87 PRO A N 1
ATOM 680 C CA . PRO A 1 87 ? -7.587 12.548 11.629 1.00 94.12 87 PRO A CA 1
ATOM 681 C C . PRO A 1 87 ? -7.632 11.173 12.307 1.00 94.12 87 PRO A C 1
ATOM 683 O O . PRO A 1 87 ? -8.164 11.019 13.403 1.00 94.12 87 PRO A O 1
ATOM 686 N N . PHE A 1 88 ? -7.009 10.185 11.674 1.00 95.12 88 PHE A N 1
ATOM 687 C CA . PHE A 1 88 ? -6.780 8.856 12.219 1.00 95.12 88 PHE A CA 1
ATOM 688 C C . PHE A 1 88 ? -5.290 8.676 12.513 1.00 95.12 88 PHE A C 1
ATOM 690 O O . PHE A 1 88 ? -4.458 8.676 11.600 1.00 95.12 88 PHE A O 1
ATOM 697 N N . GLY A 1 89 ? -4.950 8.527 13.792 1.00 94.81 89 GLY A N 1
ATOM 698 C CA . GLY A 1 89 ? -3.576 8.329 14.251 1.00 94.81 89 GLY A CA 1
ATOM 699 C C . GLY A 1 89 ? -3.109 6.879 14.124 1.00 94.81 89 GLY A C 1
ATOM 700 O O . GLY A 1 89 ? -3.840 5.949 14.455 1.00 94.81 89 GLY A O 1
ATOM 701 N N . PHE A 1 90 ? -1.868 6.675 13.689 1.00 94.31 90 PHE A N 1
ATOM 702 C CA . PHE A 1 90 ? -1.217 5.364 13.665 1.00 94.31 90 PHE A CA 1
ATOM 703 C C . PHE A 1 90 ? 0.296 5.496 13.863 1.00 94.31 90 PHE A C 1
ATOM 705 O O . PHE A 1 90 ? 0.866 6.572 13.700 1.00 94.31 90 PHE A O 1
ATOM 712 N N . VAL A 1 91 ? 0.963 4.394 14.199 1.00 92.69 91 VAL A N 1
ATOM 713 C CA . VAL A 1 91 ? 2.418 4.358 14.399 1.00 92.69 91 VAL A CA 1
ATOM 714 C C . VAL A 1 91 ? 3.089 3.748 13.169 1.00 92.69 91 VAL A C 1
ATOM 716 O O . VAL A 1 91 ? 2.680 2.685 12.698 1.00 92.69 91 VAL A O 1
ATOM 719 N N . ASP A 1 92 ? 4.101 4.422 12.618 1.00 91.25 92 ASP A N 1
ATOM 720 C CA . ASP A 1 92 ? 4.881 3.910 11.486 1.00 91.25 92 ASP A CA 1
ATOM 721 C C . ASP A 1 92 ? 5.958 2.887 11.911 1.00 91.25 92 ASP A C 1
ATOM 723 O O . ASP A 1 92 ? 6.152 2.610 13.093 1.00 91.25 92 ASP A O 1
ATOM 727 N N . ALA A 1 93 ? 6.681 2.298 10.947 1.00 88.31 93 ALA A N 1
ATOM 728 C CA . ALA A 1 93 ? 7.736 1.312 11.246 1.00 88.31 93 ALA A CA 1
ATOM 729 C C . ALA A 1 93 ? 8.858 1.868 12.124 1.00 88.31 93 ALA A C 1
ATOM 731 O O . ALA A 1 93 ? 9.554 1.079 12.751 1.00 88.31 93 ALA A O 1
ATOM 732 N N . SER A 1 94 ? 9.049 3.188 12.144 1.00 87.62 94 SER A N 1
ATOM 733 C CA . SER A 1 94 ? 10.072 3.848 12.954 1.00 87.62 94 SER A CA 1
ATOM 734 C C . SER A 1 94 ? 9.580 4.213 14.355 1.00 87.62 94 SER A C 1
ATOM 736 O O . SER A 1 94 ? 10.321 4.826 15.118 1.00 87.62 94 SER A O 1
ATOM 738 N N . GLY A 1 95 ? 8.335 3.871 14.698 1.00 88.12 95 GLY A N 1
ATOM 739 C CA . GLY A 1 95 ? 7.724 4.237 15.973 1.00 88.12 95 GLY A CA 1
ATOM 740 C C . GLY A 1 95 ? 7.177 5.666 16.009 1.00 88.12 95 GLY A C 1
ATOM 741 O O . GLY A 1 95 ? 6.729 6.116 17.060 1.00 88.12 95 GLY A O 1
ATOM 742 N N . LYS A 1 96 ? 7.184 6.400 14.888 1.00 91.19 96 LYS A N 1
ATOM 743 C CA . LYS A 1 96 ? 6.665 7.772 14.848 1.00 91.19 96 LYS A CA 1
ATOM 744 C C . LYS A 1 96 ? 5.153 7.759 14.689 1.00 91.19 96 LYS A C 1
ATOM 746 O O . LYS A 1 96 ? 4.614 7.020 13.862 1.00 91.19 96 LYS A O 1
ATOM 751 N N . LEU A 1 97 ? 4.484 8.629 15.442 1.00 93.75 97 LEU A N 1
ATOM 752 C CA . LEU A 1 97 ? 3.065 8.894 15.258 1.00 93.75 97 LEU A CA 1
ATOM 753 C C . LEU A 1 97 ? 2.852 9.607 13.918 1.00 93.75 97 LEU A C 1
ATOM 755 O O . LEU A 1 97 ? 3.499 10.609 13.606 1.00 93.75 97 LEU A O 1
ATOM 759 N N . ARG A 1 98 ? 1.940 9.069 13.121 1.00 93.44 98 ARG A N 1
ATOM 760 C CA . ARG A 1 98 ? 1.492 9.591 11.834 1.00 93.44 98 ARG A CA 1
ATOM 761 C C . ARG A 1 98 ? -0.022 9.714 11.853 1.00 93.44 98 ARG A C 1
ATOM 763 O O . ARG A 1 98 ? -0.693 9.091 12.673 1.00 93.44 98 ARG A O 1
ATOM 770 N N . GLN A 1 99 ? -0.550 10.522 10.945 1.00 93.75 99 GLN A N 1
ATOM 771 C CA . GLN A 1 99 ? -1.984 10.737 10.809 1.00 93.75 99 GLN A CA 1
ATOM 772 C C . GLN A 1 99 ? -2.387 10.673 9.338 1.00 93.75 99 GLN A C 1
ATOM 774 O O . GLN A 1 99 ? -1.634 11.114 8.468 1.00 93.75 99 GLN A O 1
ATOM 779 N N . LEU A 1 100 ? -3.566 10.114 9.078 1.00 92.69 100 LEU A N 1
ATOM 780 C CA . LEU A 1 100 ? -4.279 10.239 7.807 1.00 92.69 100 LEU A CA 1
ATOM 781 C C . LEU A 1 100 ? -5.595 10.961 8.063 1.00 92.69 100 LEU A C 1
ATOM 783 O O . LEU A 1 100 ? -6.239 10.702 9.073 1.00 92.69 100 LEU A O 1
ATOM 787 N N . LEU A 1 101 ? -6.001 11.839 7.154 1.00 93.25 101 LEU A N 1
ATOM 788 C CA . LEU A 1 101 ? -7.325 12.450 7.197 1.00 93.25 101 LEU A CA 1
ATOM 789 C C . LEU A 1 101 ? -8.292 11.519 6.451 1.00 93.25 101 LEU A C 1
ATOM 791 O O . LEU A 1 101 ? -8.100 11.279 5.260 1.00 93.25 101 LEU A O 1
ATOM 795 N N . LEU A 1 102 ? -9.253 10.926 7.164 1.00 94.31 102 LEU A N 1
ATOM 796 C CA . LEU A 1 102 ? -10.142 9.885 6.640 1.00 94.31 102 LEU A CA 1
ATOM 797 C C . LEU A 1 102 ? -11.597 10.341 6.647 1.00 94.31 102 LEU A C 1
ATOM 799 O O . LEU A 1 102 ? -12.062 10.902 7.637 1.00 94.31 102 LEU A O 1
ATOM 803 N N . GLU A 1 103 ? -12.320 10.018 5.578 1.00 94.06 103 GLU A N 1
ATOM 804 C CA . GLU A 1 103 ? -13.775 10.161 5.533 1.00 94.06 103 GLU A CA 1
ATOM 805 C C . GLU A 1 103 ? -14.452 9.281 6.604 1.00 94.06 103 GLU A C 1
ATOM 807 O O . GLU A 1 103 ? -13.887 8.249 6.998 1.00 94.06 103 GLU A O 1
ATOM 812 N N . PRO A 1 104 ? -15.648 9.653 7.100 1.00 93.88 104 PRO A N 1
ATOM 813 C CA . PRO A 1 104 ? -16.316 8.930 8.185 1.00 93.88 104 PRO A CA 1
ATOM 814 C C . PRO A 1 104 ? -16.519 7.427 7.922 1.00 93.88 104 PRO A C 1
ATOM 816 O O . PRO A 1 104 ? -16.300 6.605 8.815 1.00 93.88 104 PRO A O 1
ATOM 819 N N . ASP A 1 105 ? -16.879 7.051 6.695 1.00 94.31 105 ASP A N 1
ATOM 820 C CA . ASP A 1 105 ? -17.089 5.662 6.269 1.00 94.31 105 ASP A CA 1
ATOM 821 C C . ASP A 1 105 ? -15.778 4.855 6.243 1.00 94.31 105 ASP A C 1
ATOM 823 O O . ASP A 1 105 ? -15.723 3.691 6.664 1.00 94.31 105 ASP A O 1
ATOM 827 N N . VAL A 1 106 ? -14.687 5.487 5.804 1.00 94.75 106 VAL A N 1
ATOM 828 C CA . VAL A 1 106 ? -13.342 4.904 5.802 1.00 94.75 106 VAL A CA 1
ATOM 829 C C . VAL A 1 106 ? -12.833 4.751 7.231 1.00 94.75 106 VAL A C 1
ATOM 831 O O . VAL A 1 106 ? -12.301 3.695 7.580 1.00 94.75 106 VAL A O 1
ATOM 834 N N . HIS A 1 107 ? -13.036 5.762 8.076 1.00 95.19 107 HIS A N 1
ATOM 835 C CA . HIS A 1 107 ? -12.673 5.715 9.489 1.00 95.19 107 HIS A CA 1
ATOM 836 C C . HIS A 1 107 ? -13.382 4.553 10.193 1.00 95.19 107 HIS A C 1
ATOM 838 O O . HIS A 1 107 ? -12.729 3.744 10.855 1.00 95.19 107 HIS A O 1
ATOM 844 N N . GLN A 1 108 ? -14.699 4.422 10.006 1.00 95.56 108 GLN A N 1
ATOM 845 C CA . GLN A 1 108 ? -15.475 3.306 10.545 1.00 95.56 108 GLN A CA 1
ATOM 846 C C . GLN A 1 108 ? -14.950 1.958 10.031 1.00 95.56 108 GLN A C 1
ATOM 848 O O . GLN A 1 108 ? -14.723 1.036 10.816 1.00 95.56 108 GLN A O 1
ATOM 853 N N . SER A 1 1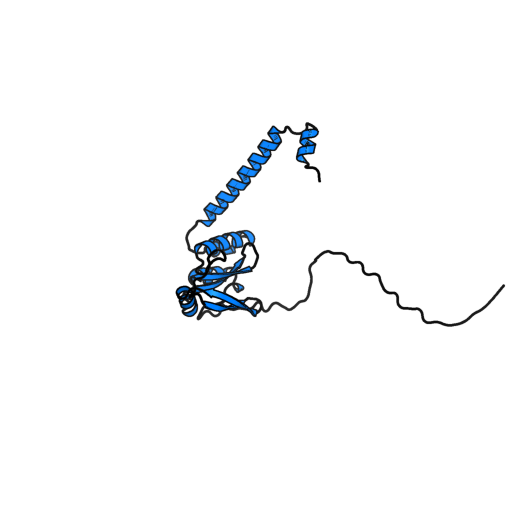09 ? -14.667 1.855 8.731 1.00 95.50 109 SER A N 1
ATOM 854 C CA . SER A 1 109 ? -14.135 0.632 8.121 1.00 95.50 109 SER A CA 1
ATOM 855 C C . SER A 1 109 ? -12.785 0.205 8.707 1.00 95.50 109 SER A C 1
ATOM 857 O O . SER A 1 109 ? -12.535 -0.994 8.861 1.00 95.50 109 SER A O 1
ATOM 859 N N . VAL A 1 110 ? -11.904 1.157 9.036 1.00 95.88 110 VAL A N 1
ATOM 860 C CA . VAL A 1 110 ? -10.624 0.873 9.704 1.00 95.88 110 VAL A CA 1
ATOM 861 C C . VAL A 1 110 ? -10.857 0.432 11.150 1.00 95.88 110 VAL A C 1
ATOM 863 O O . VAL A 1 110 ? -10.295 -0.581 11.566 1.00 95.88 110 VAL A O 1
ATOM 866 N N . SER A 1 111 ? -11.718 1.129 11.898 1.00 94.31 111 SER A N 1
ATOM 867 C CA . SER A 1 111 ? -12.052 0.783 13.287 1.00 94.31 111 SER A CA 1
ATOM 868 C C . SER A 1 111 ? -12.636 -0.630 13.411 1.00 94.31 111 SER A C 1
ATOM 870 O O . SER A 1 111 ? -12.202 -1.406 14.262 1.00 94.31 111 SER A O 1
ATOM 872 N N . GLU A 1 112 ? -13.541 -1.006 12.507 1.00 95.12 112 GLU A N 1
ATOM 873 C CA . GLU A 1 112 ? -14.161 -2.338 12.443 1.00 95.12 112 GLU A CA 1
ATOM 874 C C . GLU A 1 112 ? -13.226 -3.424 11.875 1.00 95.12 112 GLU A C 1
ATOM 876 O O . GLU A 1 112 ? -13.575 -4.604 11.843 1.00 95.12 112 GLU A O 1
ATOM 881 N N . GLY A 1 113 ? -12.035 -3.054 11.392 1.00 93.50 113 GLY A N 1
ATOM 882 C CA . GLY A 1 113 ? -11.071 -3.984 10.805 1.00 93.50 113 GLY A CA 1
ATOM 883 C C . GLY A 1 113 ? -11.454 -4.511 9.417 1.00 93.50 113 GLY A C 1
ATOM 884 O O . GLY A 1 113 ? -10.879 -5.511 8.974 1.00 93.50 113 GLY A O 1
ATOM 885 N N . LYS A 1 114 ? -12.396 -3.860 8.721 1.00 94.19 114 LYS A N 1
ATOM 886 C CA . LYS A 1 114 ? -12.753 -4.117 7.309 1.00 94.19 114 LYS A CA 1
ATOM 887 C C . LYS A 1 114 ? -11.729 -3.515 6.339 1.00 94.19 114 LYS A C 1
ATOM 889 O O . LYS A 1 114 ? -11.544 -4.018 5.228 1.00 94.19 114 LYS A O 1
ATOM 894 N N . ALA A 1 115 ? -11.036 -2.469 6.774 1.00 96.00 115 ALA A N 1
ATOM 895 C CA . ALA A 1 115 ? -9.915 -1.845 6.087 1.00 96.00 115 ALA A CA 1
ATOM 896 C C . ALA A 1 115 ? -8.685 -1.784 7.001 1.00 96.00 115 ALA A C 1
ATOM 898 O O . ALA A 1 115 ? -8.781 -1.953 8.217 1.00 96.00 115 ALA A O 1
ATOM 899 N N . ALA A 1 116 ? -7.519 -1.568 6.402 1.00 96.81 116 ALA A N 1
ATOM 900 C CA . ALA A 1 116 ? -6.246 -1.512 7.099 1.00 96.81 116 ALA A CA 1
ATOM 901 C C . ALA A 1 116 ? -5.407 -0.334 6.605 1.00 96.81 116 ALA A C 1
ATOM 903 O O . ALA A 1 116 ? -5.452 0.008 5.421 1.00 96.81 116 ALA A O 1
ATOM 904 N N . ILE A 1 117 ? -4.571 0.218 7.484 1.00 97.00 117 ILE A N 1
ATOM 905 C CA . ILE A 1 117 ? -3.520 1.154 7.079 1.00 97.00 117 ILE A CA 1
ATOM 906 C C . ILE A 1 117 ? -2.297 0.338 6.670 1.00 97.00 117 ILE A C 1
ATOM 908 O O . ILE A 1 117 ? -1.741 -0.415 7.477 1.00 97.00 117 ILE A O 1
ATOM 912 N N . SER A 1 118 ? -1.870 0.502 5.420 1.00 96.56 118 SER A N 1
ATOM 913 C CA . SER A 1 118 ? -0.681 -0.145 4.870 1.00 96.56 118 SER A CA 1
ATOM 914 C C . SER A 1 118 ? 0.303 0.890 4.351 1.00 96.56 118 SER A C 1
ATOM 916 O O . SER A 1 118 ? -0.074 1.891 3.736 1.00 96.56 118 SER A O 1
ATOM 918 N N . ALA A 1 119 ? 1.585 0.621 4.566 1.00 95.94 119 ALA A N 1
ATOM 919 C CA . ALA A 1 119 ? 2.657 1.317 3.884 1.00 95.94 119 ALA A CA 1
ATOM 920 C C . ALA A 1 119 ? 2.800 0.811 2.439 1.00 95.94 119 ALA A C 1
ATOM 922 O O . ALA A 1 119 ? 2.439 -0.328 2.129 1.00 95.94 119 ALA A O 1
ATOM 923 N N . TYR A 1 120 ? 3.343 1.656 1.567 1.00 94.81 120 TYR A N 1
ATOM 924 C CA . TYR A 1 120 ? 3.763 1.289 0.217 1.00 94.81 120 TYR A CA 1
ATOM 925 C C . TYR A 1 120 ? 4.866 2.226 -0.291 1.00 94.81 120 TYR A C 1
ATOM 927 O O . TYR A 1 120 ? 5.038 3.342 0.204 1.00 94.81 120 TYR A O 1
ATOM 935 N N . MET A 1 121 ? 5.619 1.782 -1.299 1.00 93.56 121 MET A N 1
ATOM 936 C CA . MET A 1 121 ? 6.657 2.599 -1.933 1.00 93.56 121 MET A CA 1
ATOM 937 C C . MET A 1 121 ? 6.046 3.493 -3.019 1.00 93.56 121 MET A C 1
ATOM 939 O O . MET A 1 121 ? 5.735 3.022 -4.113 1.00 93.56 121 MET A O 1
ATOM 943 N N . SER A 1 122 ? 5.859 4.781 -2.726 1.00 90.44 122 SER A N 1
ATOM 944 C CA . SER A 1 122 ? 5.382 5.778 -3.692 1.00 90.44 122 SER A CA 1
ATOM 945 C C . SER A 1 122 ? 6.513 6.259 -4.617 1.00 90.44 122 SER A C 1
ATOM 947 O O . SER A 1 122 ? 7.649 5.790 -4.542 1.00 90.44 122 SER A O 1
ATOM 949 N N . ASN A 1 123 ? 6.224 7.208 -5.514 1.00 86.88 123 ASN A N 1
ATOM 950 C CA . ASN A 1 123 ? 7.273 7.884 -6.294 1.00 86.88 123 ASN A CA 1
ATOM 951 C C . ASN A 1 123 ? 8.192 8.758 -5.422 1.00 86.88 123 ASN A C 1
ATOM 953 O O . ASN A 1 123 ? 9.335 8.984 -5.802 1.00 86.88 123 ASN A O 1
ATOM 957 N N . ASN A 1 124 ? 7.715 9.184 -4.248 1.00 87.12 124 ASN A N 1
ATOM 958 C CA . ASN A 1 124 ? 8.404 10.105 -3.341 1.00 87.12 124 ASN A CA 1
ATOM 959 C C . ASN A 1 124 ? 8.933 9.396 -2.080 1.00 87.12 124 ASN A C 1
ATOM 961 O O . ASN A 1 124 ? 9.201 10.034 -1.067 1.00 87.12 124 ASN A O 1
ATOM 965 N N . GLY A 1 125 ? 9.049 8.065 -2.120 1.00 89.56 125 GLY A N 1
ATOM 966 C CA . GLY A 1 125 ? 9.456 7.244 -0.979 1.00 89.56 125 GLY A CA 1
ATOM 967 C C . GLY A 1 125 ? 8.284 6.573 -0.261 1.00 89.56 125 GLY A C 1
ATOM 968 O O . GLY A 1 125 ? 7.195 6.415 -0.823 1.00 89.56 125 GLY A O 1
ATOM 969 N N . LEU A 1 126 ? 8.522 6.120 0.970 1.00 91.56 126 LEU A N 1
ATOM 970 C CA . LEU A 1 126 ? 7.552 5.341 1.737 1.00 91.56 126 LEU A CA 1
ATOM 971 C C . LEU A 1 126 ? 6.356 6.212 2.152 1.00 91.56 126 LEU A C 1
ATOM 973 O O . LEU A 1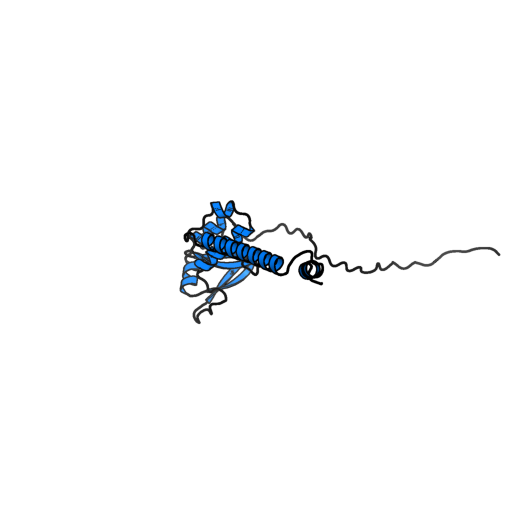 126 ? 6.518 7.216 2.842 1.00 91.56 126 LEU A O 1
ATOM 977 N N . ALA A 1 127 ? 5.160 5.797 1.753 1.00 93.44 127 ALA A N 1
ATOM 978 C CA . ALA A 1 127 ? 3.899 6.460 2.059 1.00 93.44 127 ALA A CA 1
ATOM 979 C C . ALA A 1 127 ? 2.926 5.480 2.727 1.00 93.44 127 ALA A C 1
ATOM 981 O O . ALA A 1 127 ? 3.191 4.279 2.793 1.00 93.44 127 ALA A O 1
ATOM 982 N N . HIS A 1 128 ? 1.799 5.997 3.213 1.00 95.00 128 HIS A N 1
ATOM 983 C CA . HIS A 1 128 ? 0.746 5.220 3.863 1.00 95.00 128 HIS A CA 1
ATOM 984 C C . HIS A 1 128 ? -0.593 5.484 3.177 1.00 95.00 128 HIS A C 1
ATOM 986 O O . HIS A 1 128 ? -0.801 6.563 2.626 1.00 95.00 128 HIS A O 1
ATOM 992 N N . CYS A 1 129 ? -1.463 4.483 3.178 1.00 95.56 129 CYS A N 1
ATOM 993 C CA . CYS A 1 129 ? -2.805 4.556 2.607 1.00 95.56 129 CYS A CA 1
ATOM 994 C C . CYS A 1 129 ? -3.733 3.572 3.324 1.00 95.56 129 CYS A C 1
ATOM 996 O O . CYS A 1 129 ? -3.266 2.677 4.041 1.00 95.56 129 CYS A O 1
ATOM 998 N N . VAL A 1 130 ? -5.035 3.721 3.100 1.00 96.56 130 VAL A N 1
ATOM 999 C CA . VAL A 1 130 ? -6.059 2.794 3.573 1.00 96.56 130 VAL A CA 1
ATOM 1000 C C . VAL A 1 130 ? -6.433 1.843 2.446 1.00 96.56 130 VAL A C 1
ATOM 1002 O O . VAL A 1 130 ? -6.859 2.266 1.373 1.00 96.56 130 VAL A O 1
ATOM 1005 N N . LEU A 1 131 ? -6.307 0.543 2.700 1.00 96.06 131 LEU A N 1
ATOM 1006 C CA . LEU A 1 131 ? -6.654 -0.517 1.756 1.00 96.06 131 LEU A CA 1
ATOM 1007 C C . LEU A 1 131 ? -7.710 -1.454 2.354 1.00 96.06 131 LEU A C 1
ATOM 1009 O O . LEU A 1 131 ? -7.755 -1.632 3.574 1.00 96.06 131 LEU A O 1
ATOM 1013 N N . PRO A 1 132 ? -8.531 -2.117 1.520 1.00 95.50 132 PRO A N 1
ATOM 1014 C CA . PRO A 1 132 ? -9.376 -3.218 1.967 1.00 95.50 132 PRO A CA 1
ATOM 1015 C C . PRO A 1 132 ? -8.561 -4.293 2.696 1.00 95.50 132 PRO A C 1
ATOM 1017 O O . PRO A 1 132 ? -7.437 -4.601 2.289 1.00 95.50 132 PRO A O 1
ATOM 1020 N N . ARG A 1 133 ? -9.147 -4.909 3.734 1.00 94.75 133 ARG A N 1
ATOM 1021 C CA . ARG A 1 133 ? -8.482 -5.916 4.581 1.00 94.75 133 ARG A CA 1
ATOM 1022 C C . ARG A 1 133 ? -7.753 -6.990 3.772 1.00 94.75 133 ARG A C 1
ATOM 1024 O O . ARG A 1 133 ? -6.590 -7.258 4.048 1.00 94.75 133 ARG A O 1
ATOM 1031 N N . ALA A 1 134 ? -8.418 -7.586 2.780 1.00 92.75 134 ALA A N 1
ATOM 1032 C CA . ALA A 1 134 ? -7.844 -8.664 1.971 1.00 92.75 134 ALA A CA 1
ATOM 1033 C C . ALA A 1 134 ? -6.537 -8.237 1.279 1.00 92.75 134 ALA A C 1
ATOM 1035 O O . ALA A 1 134 ? -5.509 -8.889 1.437 1.00 92.75 134 ALA A O 1
ATOM 1036 N N . ILE A 1 135 ? -6.553 -7.078 0.616 1.00 94.31 135 ILE A N 1
ATOM 1037 C CA . ILE A 1 135 ? -5.393 -6.526 -0.096 1.00 94.31 135 ILE A CA 1
ATOM 1038 C C . ILE A 1 135 ? -4.261 -6.211 0.883 1.00 94.31 135 ILE A C 1
ATOM 1040 O O . ILE A 1 135 ? -3.109 -6.550 0.626 1.00 94.31 135 ILE A O 1
ATOM 1044 N N . ALA A 1 136 ? -4.574 -5.585 2.019 1.00 94.69 136 ALA A N 1
ATOM 1045 C CA . ALA A 1 136 ? -3.565 -5.253 3.019 1.00 94.69 136 ALA A CA 1
ATOM 1046 C C . ALA A 1 136 ? -2.881 -6.503 3.598 1.00 94.69 136 ALA A C 1
ATOM 1048 O O . ALA A 1 136 ? -1.664 -6.508 3.786 1.00 94.69 136 ALA A O 1
ATOM 1049 N N . LEU A 1 137 ? -3.645 -7.572 3.841 1.00 94.00 137 LEU A N 1
ATOM 1050 C CA . LEU A 1 137 ? -3.105 -8.855 4.293 1.00 94.00 137 LEU A CA 1
ATOM 1051 C C . LEU A 1 137 ? -2.228 -9.516 3.228 1.00 94.00 137 LEU A C 1
ATOM 1053 O O . LEU A 1 137 ? -1.172 -10.050 3.560 1.00 94.00 137 LEU A O 1
ATOM 1057 N N . ASP A 1 138 ? -2.620 -9.455 1.958 1.00 93.88 138 ASP A N 1
ATOM 1058 C CA . ASP A 1 138 ? -1.811 -9.997 0.867 1.00 93.88 138 ASP A CA 1
ATOM 1059 C C . ASP A 1 138 ? -0.496 -9.235 0.689 1.00 93.88 138 ASP A C 1
ATOM 1061 O O . ASP A 1 138 ? 0.564 -9.851 0.571 1.00 93.88 138 ASP A O 1
ATOM 1065 N N . LEU A 1 139 ? -0.522 -7.902 0.773 1.00 93.00 139 LEU A N 1
ATOM 1066 C CA . LEU A 1 139 ? 0.701 -7.097 0.771 1.00 93.00 139 LEU A CA 1
ATOM 1067 C C . LEU A 1 139 ? 1.594 -7.413 1.976 1.00 93.00 139 LEU A C 1
ATOM 1069 O O . LEU A 1 139 ? 2.814 -7.474 1.823 1.00 93.00 139 LEU A O 1
ATOM 1073 N N . ALA A 1 140 ? 1.012 -7.680 3.148 1.00 93.06 140 ALA A N 1
ATOM 1074 C CA . ALA A 1 140 ? 1.760 -8.064 4.343 1.00 93.06 140 ALA A CA 1
ATOM 1075 C C . ALA A 1 140 ? 2.472 -9.424 4.203 1.00 93.06 140 ALA A C 1
ATOM 1077 O O . ALA A 1 140 ? 3.494 -9.642 4.847 1.00 93.06 140 ALA A O 1
ATOM 1078 N N . LYS A 1 141 ? 1.998 -10.330 3.335 1.00 93.06 141 LYS A N 1
ATOM 1079 C CA . LYS A 1 141 ? 2.717 -11.582 3.020 1.00 93.06 141 LYS A CA 1
ATOM 1080 C C . LYS A 1 141 ? 4.005 -11.334 2.225 1.00 93.06 141 LYS A C 1
ATOM 1082 O O . LYS A 1 141 ? 4.920 -12.151 2.280 1.00 93.06 141 LYS A O 1
ATOM 1087 N N . VAL A 1 142 ? 4.078 -10.229 1.480 1.00 92.44 142 VAL A N 1
ATOM 1088 C CA . VAL A 1 142 ? 5.265 -9.827 0.702 1.00 92.44 142 VAL A CA 1
ATOM 1089 C C . VAL A 1 142 ? 6.170 -8.908 1.527 1.00 92.44 142 VAL A C 1
ATOM 1091 O O . VAL A 1 142 ? 7.384 -9.089 1.564 1.00 92.44 142 VAL A O 1
ATOM 1094 N N . PHE A 1 143 ? 5.574 -7.938 2.223 1.00 91.94 143 PHE A N 1
ATOM 1095 C CA . PHE A 1 143 ? 6.257 -6.949 3.054 1.00 91.94 143 PHE A CA 1
ATOM 1096 C C . PHE A 1 143 ? 5.633 -6.917 4.461 1.00 91.94 143 PHE A C 1
ATOM 1098 O O . PHE A 1 143 ? 4.778 -6.075 4.741 1.00 91.94 143 PHE A O 1
ATOM 1105 N N . PRO A 1 144 ? 6.066 -7.795 5.386 1.00 90.38 144 PRO A N 1
ATOM 1106 C CA . PRO A 1 144 ? 5.418 -7.962 6.694 1.00 90.38 144 PRO A CA 1
ATOM 1107 C C . PRO A 1 144 ? 5.371 -6.696 7.544 1.00 90.38 144 PRO A C 1
ATOM 1109 O O . PRO A 1 144 ? 4.393 -6.446 8.244 1.00 90.38 144 PRO A O 1
ATOM 1112 N N . LEU A 1 145 ? 6.411 -5.867 7.451 1.00 91.06 145 LEU A N 1
ATOM 1113 C CA . LEU A 1 145 ? 6.484 -4.608 8.180 1.00 91.06 145 LEU A CA 1
ATOM 1114 C C . LEU A 1 145 ? 5.631 -3.504 7.556 1.00 91.06 145 LEU A C 1
ATOM 1116 O O . LEU A 1 145 ? 5.706 -2.392 8.049 1.00 91.06 145 LEU A O 1
ATOM 1120 N N . TRP A 1 146 ? 4.880 -3.724 6.473 1.00 94.38 146 TRP A N 1
ATOM 1121 C CA . TRP A 1 146 ? 4.065 -2.668 5.856 1.00 94.38 146 TRP A CA 1
ATOM 1122 C C . TRP A 1 146 ? 2.662 -2.552 6.453 1.00 94.38 146 TRP A C 1
ATOM 1124 O O . TRP A 1 146 ? 2.066 -1.483 6.353 1.00 94.38 146 TRP A O 1
ATOM 1134 N N . LEU A 1 147 ? 2.154 -3.581 7.135 1.00 95.69 147 LEU A N 1
ATOM 1135 C CA . LEU A 1 147 ? 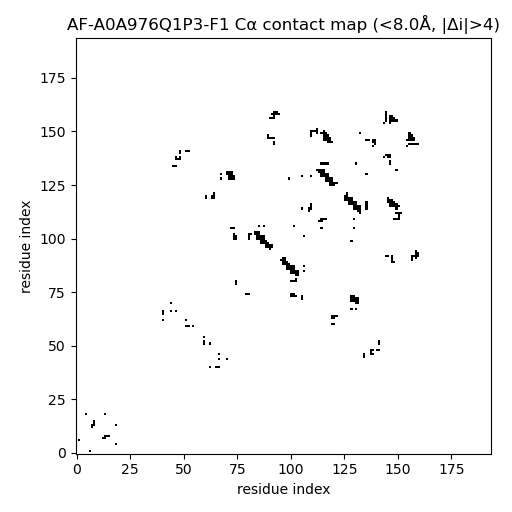0.850 -3.526 7.796 1.00 95.69 147 LEU A CA 1
ATOM 1136 C C . LEU A 1 147 ? 0.928 -2.710 9.099 1.00 95.69 147 LEU A C 1
ATOM 1138 O O . LEU A 1 147 ? 1.520 -3.152 10.084 1.00 95.69 147 LEU A O 1
ATOM 1142 N N . ARG A 1 148 ? 0.320 -1.518 9.123 1.00 94.69 148 ARG A N 1
ATOM 1143 C CA . ARG A 1 148 ? 0.379 -0.590 10.270 1.00 94.69 148 ARG A CA 1
ATOM 1144 C C . ARG A 1 148 ? -0.771 -0.752 11.235 1.00 94.69 148 ARG A C 1
ATOM 1146 O O . ARG A 1 148 ? -0.547 -0.857 12.433 1.00 94.69 148 ARG A O 1
ATOM 1153 N N . THR A 1 149 ? -1.986 -0.810 10.713 1.00 95.31 149 THR A N 1
ATOM 1154 C CA . THR A 1 149 ? -3.183 -0.861 11.549 1.00 95.31 149 THR A CA 1
ATOM 1155 C C . THR A 1 149 ? -4.167 -1.824 10.932 1.00 95.31 149 THR A C 1
ATOM 1157 O O . THR A 1 149 ? -4.552 -1.649 9.779 1.00 95.31 149 THR A O 1
ATOM 1160 N N . LEU A 1 150 ? -4.567 -2.832 11.701 1.00 94.75 150 LEU A N 1
ATOM 1161 C CA . LEU A 1 150 ? -5.675 -3.719 11.381 1.00 94.75 150 LEU A CA 1
ATOM 1162 C C . LEU A 1 150 ? -6.218 -4.307 12.684 1.00 94.75 150 LEU A C 1
ATOM 1164 O O . LEU A 1 150 ? -5.514 -5.056 13.365 1.00 94.75 150 LEU A O 1
ATOM 1168 N N . THR A 1 151 ? -7.462 -3.974 13.022 1.00 91.94 151 THR A N 1
ATOM 1169 C CA . THR A 1 151 ? -8.117 -4.454 14.244 1.00 91.94 151 THR A CA 1
ATOM 1170 C C . THR A 1 151 ? -8.126 -5.986 14.290 1.00 91.94 151 THR A C 1
ATOM 1172 O O . THR A 1 151 ? -8.501 -6.657 13.320 1.00 91.94 151 THR A O 1
ATOM 1175 N N . GLY A 1 152 ? -7.672 -6.541 15.419 1.00 87.25 152 GLY A N 1
ATOM 1176 C CA . GLY A 1 152 ? -7.628 -7.985 15.669 1.00 87.25 152 GLY A CA 1
ATOM 1177 C C . GLY A 1 152 ? -6.508 -8.750 14.950 1.00 87.25 152 GLY A C 1
ATOM 1178 O O . GLY A 1 152 ? -6.568 -9.975 14.898 1.00 87.25 152 GLY A O 1
ATOM 1179 N N . HIS A 1 153 ? -5.499 -8.077 14.379 1.00 89.94 153 HIS A N 1
ATOM 1180 C CA . HIS A 1 153 ? -4.409 -8.749 13.662 1.00 89.94 153 HIS A CA 1
ATOM 1181 C C . HIS A 1 153 ? -3.041 -8.566 14.334 1.00 89.94 153 HIS A C 1
ATOM 1183 O O . HIS A 1 153 ? -2.466 -7.481 14.318 1.00 89.94 153 HIS A O 1
ATOM 1189 N N . ALA A 1 154 ? -2.458 -9.659 14.838 1.00 88.00 154 ALA A N 1
ATOM 1190 C CA . ALA A 1 154 ? -1.214 -9.641 15.622 1.00 88.00 154 ALA A CA 1
ATOM 1191 C C . ALA A 1 154 ? 0.029 -9.123 14.871 1.00 88.00 154 ALA A C 1
ATOM 1193 O O . ALA A 1 154 ? 1.006 -8.704 15.489 1.00 88.00 154 ALA A O 1
ATOM 1194 N N . ALA A 1 155 ? 0.038 -9.171 13.534 1.00 85.44 155 ALA A N 1
ATOM 1195 C CA . ALA A 1 155 ? 1.160 -8.646 12.752 1.00 85.44 155 ALA A CA 1
ATOM 1196 C C . ALA A 1 155 ? 1.081 -7.134 12.485 1.00 85.44 155 ALA A C 1
ATOM 1198 O O . ALA A 1 155 ? 2.066 -6.567 12.016 1.00 85.44 155 ALA A O 1
ATOM 1199 N N . ALA A 1 156 ? -0.068 -6.498 12.737 1.00 90.31 156 ALA A N 1
ATOM 1200 C CA . ALA A 1 156 ? -0.229 -5.073 12.491 1.00 90.31 156 ALA A CA 1
ATOM 1201 C C . ALA A 1 156 ? 0.565 -4.250 13.514 1.00 90.31 156 ALA A C 1
ATOM 1203 O O . ALA A 1 156 ? 0.622 -4.594 14.692 1.00 90.31 156 ALA A O 1
ATOM 1204 N N . GLY A 1 157 ? 1.187 -3.164 13.054 1.00 87.81 157 GLY A N 1
ATOM 1205 C CA . GLY A 1 157 ? 1.875 -2.213 13.932 1.00 87.81 157 GLY A CA 1
ATOM 1206 C C . GLY A 1 157 ? 3.259 -2.672 14.384 1.00 87.81 157 GLY A C 1
ATOM 1207 O O . GLY A 1 157 ? 3.843 -2.072 15.283 1.00 87.81 157 GLY A O 1
ATOM 1208 N N . LYS A 1 158 ? 3.817 -3.717 13.760 1.00 89.31 158 LYS A N 1
ATOM 1209 C CA . LYS A 1 158 ? 5.196 -4.133 14.022 1.00 89.31 158 LYS A CA 1
ATOM 1210 C C . LYS A 1 158 ? 6.166 -3.009 13.654 1.00 89.31 158 LYS A C 1
ATOM 1212 O O . LYS A 1 158 ? 6.199 -2.534 12.515 1.00 89.31 158 LYS A O 1
ATOM 1217 N N . ILE A 1 159 ? 6.952 -2.614 14.647 1.00 86.81 159 ILE A N 1
ATOM 1218 C CA . ILE A 1 159 ? 8.025 -1.631 14.532 1.00 86.81 159 ILE A CA 1
ATOM 1219 C C . ILE A 1 159 ? 9.289 -2.368 14.097 1.00 86.81 159 ILE A C 1
ATOM 1221 O O . ILE A 1 159 ? 9.549 -3.494 14.535 1.00 86.81 159 ILE A O 1
ATOM 1225 N N . ASP A 1 160 ? 10.064 -1.733 13.226 1.00 81.38 160 ASP A N 1
ATOM 1226 C CA . ASP A 1 160 ? 11.397 -2.205 12.899 1.00 81.38 160 ASP A CA 1
ATOM 1227 C C . ASP A 1 160 ? 12.289 -1.972 14.122 1.00 81.38 160 ASP A C 1
ATOM 1229 O O . ASP A 1 160 ? 12.701 -0.850 14.410 1.00 81.38 160 ASP A O 1
ATOM 1233 N N . LYS A 1 161 ? 12.549 -3.032 14.892 1.00 69.75 161 LYS A N 1
ATOM 1234 C CA . LYS A 1 161 ? 13.429 -2.993 16.070 1.00 69.75 161 LYS A CA 1
ATOM 1235 C C . LYS A 1 161 ? 14.906 -2.903 15.681 1.00 69.75 161 LYS A C 1
ATOM 1237 O O . LYS A 1 161 ? 15.724 -3.430 16.429 1.00 69.75 161 LYS A O 1
ATOM 1242 N N . GLY A 1 162 ? 15.218 -2.346 14.507 1.00 58.78 162 GLY A N 1
ATOM 1243 C CA . GLY A 1 162 ? 16.519 -2.425 13.858 1.00 58.78 162 GLY A CA 1
ATOM 1244 C C . GLY A 1 162 ? 17.644 -2.430 14.879 1.00 58.78 162 GLY A C 1
ATOM 1245 O O . GLY A 1 162 ? 17.683 -1.560 15.751 1.00 58.78 162 GLY A O 1
ATOM 1246 N N . THR A 1 163 ? 18.529 -3.429 14.795 1.00 39.75 163 THR A N 1
ATOM 1247 C CA . THR A 1 163 ? 19.853 -3.360 15.410 1.00 39.75 163 THR A CA 1
ATOM 1248 C C . THR A 1 163 ? 20.348 -1.939 15.234 1.00 39.75 163 THR A C 1
ATOM 1250 O O . THR A 1 163 ? 20.595 -1.488 14.115 1.00 39.75 163 THR A O 1
ATOM 1253 N N . SER A 1 164 ? 20.427 -1.223 16.346 1.00 41.56 164 SER A N 1
ATOM 1254 C CA . SER A 1 164 ? 21.029 0.087 16.462 1.00 41.56 164 SER A CA 1
ATOM 1255 C C . SER A 1 164 ? 22.531 -0.055 16.231 1.00 41.56 164 SER A C 1
ATOM 1257 O O . SER A 1 164 ? 23.329 0.087 17.150 1.00 41.56 164 SER A O 1
ATOM 1259 N N . SER A 1 165 ? 22.936 -0.386 15.010 1.00 35.84 165 SER A N 1
ATOM 1260 C CA . SER A 1 165 ? 24.299 -0.212 14.547 1.00 35.84 165 SER A CA 1
ATOM 1261 C C . SER A 1 165 ? 24.332 1.075 13.737 1.00 35.84 165 SER A C 1
ATOM 1263 O O . SER A 1 165 ? 23.912 1.128 12.581 1.00 35.84 165 SER A O 1
ATOM 1265 N N . ARG A 1 166 ? 24.860 2.122 14.376 1.00 42.12 166 ARG A N 1
ATOM 1266 C CA . ARG A 1 166 ? 25.744 3.084 13.710 1.00 42.12 166 ARG A CA 1
ATOM 1267 C C . ARG A 1 166 ? 26.594 2.364 12.648 1.00 42.12 166 ARG A C 1
ATOM 1269 O O . ARG A 1 166 ? 27.152 1.312 12.943 1.00 42.12 166 ARG A O 1
ATOM 1276 N N . GLY A 1 167 ? 26.715 2.951 11.462 1.00 30.28 167 GLY A N 1
ATOM 1277 C CA . GLY A 1 167 ? 27.564 2.449 10.378 1.00 30.28 167 GLY A CA 1
ATOM 1278 C C . GLY A 1 167 ? 26.866 2.620 9.031 1.00 30.28 167 GLY A C 1
ATOM 1279 O O . GLY A 1 167 ? 26.057 1.796 8.634 1.00 30.28 167 GLY A O 1
ATOM 1280 N N . ASP A 1 168 ? 26.979 3.789 8.414 1.00 35.88 168 ASP A N 1
ATOM 1281 C CA . ASP A 1 168 ? 28.018 4.028 7.406 1.00 35.88 168 ASP A CA 1
ATOM 1282 C C . ASP A 1 168 ? 27.603 3.508 6.017 1.00 35.88 168 ASP A C 1
ATOM 1284 O O . ASP A 1 168 ? 27.580 2.306 5.739 1.00 35.88 168 ASP A O 1
ATOM 1288 N N . ARG A 1 169 ? 27.229 4.459 5.149 1.00 40.06 169 ARG A N 1
ATOM 1289 C CA . ARG A 1 169 ? 27.744 4.538 3.778 1.00 40.06 169 ARG A CA 1
ATOM 1290 C C . ARG A 1 169 ? 27.381 5.874 3.121 1.00 40.06 169 ARG A C 1
ATOM 1292 O O . ARG A 1 169 ? 26.286 6.065 2.605 1.00 40.06 169 ARG A O 1
ATOM 1299 N N . SER A 1 170 ? 28.396 6.737 3.102 1.00 38.12 170 SER A N 1
ATOM 1300 C CA . SER A 1 170 ? 28.857 7.494 1.932 1.00 38.12 170 SER A CA 1
ATOM 1301 C C . SER A 1 170 ? 27.918 8.538 1.310 1.00 38.12 170 SER A C 1
ATOM 1303 O O . SER A 1 170 ? 27.337 8.348 0.245 1.00 38.12 170 SER A O 1
ATOM 1305 N N . SER A 1 171 ? 27.915 9.730 1.905 1.00 37.66 171 SER A N 1
ATOM 1306 C CA . SER A 1 171 ? 28.011 10.967 1.128 1.00 37.66 171 SER A CA 1
ATOM 1307 C C . SER A 1 171 ? 29.495 11.304 0.973 1.00 37.66 171 SER A C 1
ATOM 1309 O O . SER A 1 171 ? 30.138 11.778 1.907 1.00 37.66 171 SER A O 1
ATOM 1311 N N . GLY A 1 172 ? 30.049 11.002 -0.202 1.00 37.81 172 GLY A N 1
ATOM 1312 C CA . GLY A 1 172 ? 31.370 11.460 -0.608 1.00 37.81 172 GLY A CA 1
ATOM 1313 C C . GLY A 1 172 ? 31.375 12.977 -0.769 1.00 37.81 172 GLY A C 1
ATOM 1314 O O . GLY A 1 172 ? 30.969 13.496 -1.803 1.00 37.81 1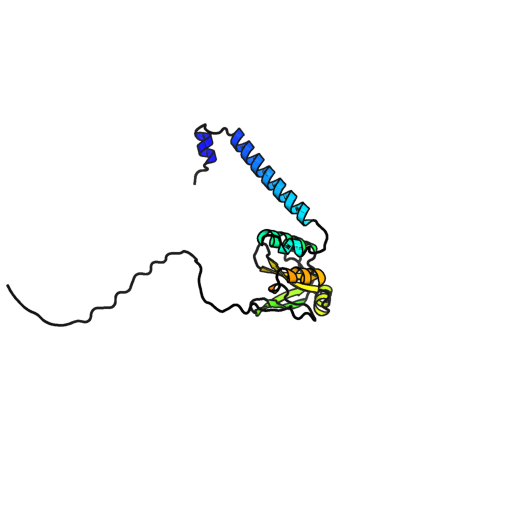72 GLY A O 1
ATOM 1315 N N . ALA A 1 173 ? 31.848 13.674 0.255 1.00 33.91 173 ALA A N 1
ATOM 1316 C CA . ALA A 1 173 ? 32.350 15.033 0.155 1.00 33.91 173 ALA A CA 1
ATOM 1317 C C . ALA A 1 173 ? 33.606 15.090 1.022 1.00 33.91 173 ALA A C 1
ATOM 1319 O O . ALA A 1 173 ? 33.542 15.122 2.248 1.00 33.91 173 ALA A O 1
ATOM 1320 N N . ALA A 1 174 ? 34.757 15.006 0.359 1.00 37.97 174 ALA A N 1
ATOM 1321 C CA . ALA A 1 174 ? 36.053 15.206 0.973 1.00 37.97 174 ALA A CA 1
ATOM 1322 C C . ALA A 1 174 ? 36.137 16.647 1.491 1.00 37.97 174 ALA A C 1
ATOM 1324 O O . ALA A 1 174 ? 36.447 17.566 0.738 1.00 37.97 174 ALA A O 1
ATOM 1325 N N . VAL A 1 175 ? 35.862 16.838 2.779 1.00 41.28 175 VAL A N 1
ATOM 1326 C CA . VAL A 1 175 ? 36.315 18.015 3.515 1.00 41.28 175 VAL A CA 1
ATOM 1327 C C . VAL A 1 175 ? 37.594 17.591 4.220 1.00 41.28 175 VAL A C 1
ATOM 1329 O O . VAL A 1 175 ? 37.579 16.870 5.213 1.00 41.28 175 VAL A O 1
ATOM 1332 N N . ARG A 1 176 ? 38.726 17.973 3.626 1.00 34.44 176 ARG A N 1
ATOM 1333 C CA . ARG A 1 176 ? 40.009 17.995 4.321 1.00 34.44 176 ARG A CA 1
ATOM 1334 C C . ARG A 1 176 ? 39.943 19.142 5.326 1.00 34.44 176 ARG A C 1
ATOM 1336 O O . ARG A 1 176 ? 40.024 20.294 4.911 1.00 34.44 176 ARG A O 1
ATOM 1343 N N . GLU A 1 177 ? 39.813 18.832 6.609 1.00 37.06 177 GLU A N 1
ATOM 1344 C CA . GLU A 1 177 ? 40.217 19.761 7.666 1.00 37.06 177 GLU A CA 1
ATOM 1345 C C . GLU A 1 177 ? 41.681 19.492 8.061 1.00 37.06 177 GLU A C 1
ATOM 1347 O O . GLU A 1 177 ? 42.103 18.331 8.120 1.00 37.06 177 GLU A O 1
ATOM 1352 N N . PRO A 1 178 ? 42.484 20.552 8.252 1.00 42.25 178 PRO A N 1
ATOM 1353 C CA . PRO A 1 178 ? 43.913 20.455 8.515 1.00 42.25 178 PRO A CA 1
ATOM 1354 C C . PRO A 1 178 ? 44.194 19.987 9.946 1.00 42.25 178 PRO A C 1
ATOM 1356 O O . PRO A 1 178 ? 43.563 20.424 10.905 1.00 42.25 178 PRO A O 1
ATOM 1359 N N . ALA A 1 179 ? 45.188 19.111 10.077 1.00 41.09 179 ALA A N 1
ATOM 1360 C CA . ALA A 1 179 ? 45.711 18.656 11.354 1.00 41.09 179 ALA A CA 1
ATOM 1361 C C . ALA A 1 179 ? 46.304 19.834 12.148 1.00 41.09 179 ALA A C 1
ATOM 1363 O O . ALA A 1 179 ? 47.338 20.390 11.777 1.00 41.09 179 ALA A O 1
ATOM 1364 N N . THR A 1 180 ? 45.657 20.186 13.257 1.00 41.50 180 THR A N 1
ATOM 1365 C CA . THR A 1 180 ? 46.234 21.019 14.316 1.00 41.50 180 THR A CA 1
ATOM 1366 C C . THR A 1 180 ? 47.348 20.226 14.997 1.00 41.50 180 THR A C 1
ATOM 1368 O O . THR A 1 180 ? 47.091 19.244 15.692 1.00 41.50 180 THR A O 1
ATOM 1371 N N . ALA A 1 181 ? 48.593 20.632 14.758 1.00 53.72 181 ALA A N 1
ATOM 1372 C CA . ALA A 1 181 ? 49.765 20.109 15.448 1.00 53.72 181 ALA A CA 1
ATOM 1373 C C . ALA A 1 181 ? 49.750 20.526 16.935 1.00 53.72 181 ALA A C 1
ATOM 1375 O O . ALA A 1 181 ? 49.426 21.680 17.229 1.00 53.72 181 ALA A O 1
ATOM 1376 N N . PRO A 1 182 ? 50.110 19.639 17.880 1.00 46.00 182 PRO A N 1
ATOM 1377 C CA . PRO A 1 182 ? 50.354 20.034 19.262 1.00 46.00 182 PRO A CA 1
ATOM 1378 C C . PRO A 1 182 ? 51.678 20.809 19.386 1.00 46.00 182 PRO A C 1
ATOM 1380 O O . PRO A 1 182 ? 52.672 20.488 18.734 1.00 46.00 182 PRO A O 1
ATOM 1383 N N . ALA A 1 183 ? 51.651 21.851 20.216 1.00 50.47 183 ALA A N 1
ATOM 1384 C CA . ALA A 1 183 ? 52.749 22.775 20.485 1.00 50.47 183 ALA A CA 1
ATOM 1385 C C . ALA A 1 183 ? 53.984 22.090 21.118 1.00 50.47 183 ALA A C 1
ATOM 1387 O O . ALA A 1 183 ? 53.818 21.144 21.890 1.00 50.47 183 ALA A O 1
ATOM 1388 N N . PRO A 1 184 ? 55.212 22.574 20.845 1.00 50.09 184 PRO A N 1
ATOM 1389 C CA . PRO A 1 184 ? 56.425 22.086 21.497 1.00 50.09 184 PRO A CA 1
ATOM 1390 C C . PRO A 1 184 ? 56.643 22.737 22.873 1.00 50.09 184 PRO A C 1
ATOM 1392 O O . PRO A 1 184 ? 56.614 23.963 23.003 1.00 50.09 184 PRO A O 1
ATOM 1395 N N . GLU A 1 185 ? 56.912 21.913 23.888 1.00 44.19 185 GLU A N 1
ATOM 1396 C CA . GLU A 1 185 ? 57.438 22.369 25.178 1.00 44.19 185 GLU A CA 1
ATOM 1397 C C . GLU A 1 185 ? 58.928 22.757 25.078 1.00 44.19 185 GLU A C 1
ATOM 1399 O O . GLU A 1 185 ? 59.672 22.161 24.290 1.00 44.19 185 GLU A O 1
ATOM 1404 N N . PRO A 1 186 ? 59.390 23.752 25.861 1.00 48.66 186 PRO A N 1
ATOM 1405 C CA . PRO A 1 186 ? 60.748 24.263 25.779 1.00 48.66 186 PRO A CA 1
ATOM 1406 C C . PRO A 1 186 ? 61.699 23.578 26.770 1.00 48.66 186 PRO A C 1
ATOM 1408 O O . PRO A 1 186 ? 61.392 23.414 27.947 1.00 48.66 186 PRO A O 1
ATOM 1411 N N . GLY A 1 187 ? 62.932 23.347 26.314 1.00 39.06 187 GLY A N 1
ATOM 1412 C CA . GLY A 1 187 ? 64.112 23.409 27.176 1.00 39.06 187 GLY A CA 1
ATOM 1413 C C . GLY A 1 187 ? 64.900 22.111 27.324 1.00 39.06 187 GLY A C 1
ATOM 1414 O O . GLY A 1 187 ? 64.512 21.219 28.067 1.00 39.06 187 GLY A O 1
ATOM 1415 N N . SER A 1 188 ? 66.110 22.078 26.761 1.00 42.81 188 SER A N 1
ATOM 1416 C CA . SER A 1 188 ? 67.338 22.231 27.563 1.00 42.81 188 SER A CA 1
ATOM 1417 C C . SER A 1 188 ? 68.614 21.988 26.746 1.00 42.81 188 SER A C 1
ATOM 1419 O O . SER A 1 188 ? 68.733 20.997 26.039 1.00 42.81 188 SER A O 1
ATOM 1421 N N . ALA A 1 189 ? 69.572 22.898 26.964 1.00 43.28 189 ALA A N 1
ATOM 1422 C CA . ALA A 1 189 ? 71.033 22.731 26.936 1.00 43.28 189 ALA A CA 1
ATOM 1423 C C . ALA A 1 189 ? 71.786 22.491 25.597 1.00 43.28 189 ALA A C 1
ATOM 1425 O O . ALA A 1 189 ? 71.818 21.389 25.068 1.00 43.28 189 ALA A O 1
ATOM 1426 N N . LYS A 1 190 ? 72.441 23.571 25.110 1.00 46.88 190 LYS A N 1
ATOM 1427 C CA . LYS A 1 190 ? 73.913 23.823 24.963 1.00 46.88 190 LYS A CA 1
ATOM 1428 C C . LYS A 1 190 ? 74.897 22.618 24.932 1.00 46.88 190 LYS A C 1
ATOM 1430 O O . LYS A 1 190 ? 74.576 21.613 25.552 1.00 46.88 190 LYS A O 1
ATOM 1435 N N . PRO A 1 191 ? 76.178 22.771 24.484 1.00 54.31 191 PRO A N 1
ATOM 1436 C CA . PRO A 1 191 ? 76.882 23.934 23.878 1.00 54.31 191 PRO A CA 1
ATOM 1437 C C . PRO A 1 191 ? 77.804 23.598 22.663 1.00 54.31 191 PRO A C 1
ATOM 1439 O O . PRO A 1 191 ? 78.095 22.438 22.402 1.00 54.31 191 PRO A O 1
ATOM 1442 N N . GLY A 1 192 ? 78.398 24.628 22.034 1.00 35.31 192 GLY A N 1
ATOM 1443 C CA . GLY A 1 192 ? 79.848 24.614 21.738 1.00 35.31 192 GLY A CA 1
ATOM 1444 C C . GLY A 1 192 ? 80.329 24.805 20.287 1.00 35.31 192 GLY A C 1
ATOM 1445 O O . GLY A 1 192 ? 79.934 24.036 19.421 1.00 35.31 192 GLY A O 1
ATOM 1446 N N . HIS A 1 193 ? 81.275 25.755 20.145 1.00 40.22 193 HIS A N 1
ATOM 1447 C CA . HIS A 1 193 ? 82.347 25.930 19.132 1.00 40.22 193 HIS A CA 1
ATOM 1448 C C . HIS A 1 193 ? 81.941 26.182 17.667 1.00 40.22 193 HIS A C 1
ATOM 1450 O O . HIS A 1 193 ? 81.095 25.482 17.130 1.00 40.22 193 HIS A O 1
ATOM 1456 N N . ASP A 1 194 ? 82.488 27.149 16.926 1.00 41.53 194 ASP A N 1
ATOM 1457 C CA . ASP A 1 194 ? 83.577 28.136 17.080 1.00 41.53 194 ASP A CA 1
ATOM 1458 C C . ASP A 1 194 ? 83.192 29.407 16.293 1.00 41.53 194 ASP A C 1
ATOM 1460 O O . ASP A 1 194 ? 82.417 29.271 15.313 1.00 41.53 194 ASP A O 1
#

pLDDT: mean 77.83, std 19.56, range [30.28, 97.0]

Radius of gyration: 28.96 Å; Cα contacts (8 Å, |Δi|>4): 208; chains: 1; bounding box: 101×44×69 Å

Foldseek 3Di:
DDDPVVVCCVVVVDPPVRVVVVVVVVVVVVVVVVVVLVVVLPDDLADPLVVLQPDDPVSNQSSVQSSCVVFFQADDPVDDDDPQFDWDWWAALARDIDTGGGHPVLVVCLVVQQKFWFWGQDPVGIDITIGGNNVRVSVCSRVLRGTIGGPPDPSHNHHCPDDPDDDDDDPDDDDDDDDDDDDDDDDDDDDDDD

Nearest PDB structures (foldseek):
  2dqr-assembly1_B  TM=5.823E-01  e=6.086E+00  Bacillus subtilis
  6fm9-assembly1_A-2  TM=4.245E-01  e=3.969E+00  Homo sapiens
  8ekk-assembly1_G  TM=3.918E-01  e=4.485E+00  Clostridioides difficile R20291
  6uwr-assembly1_A  TM=3.944E-01  e=4.767E+00  Clostridioides difficile
  5i2c-assembly1_A  TM=2.964E-01  e=4.485E+00  Homo sapiens